Protein AF-A0A832R3C8-F1 (afdb_monomer_lite)

Sequence (224 aa):
MMTKFEKLFMVLVIAFSTTSCSHVKGMITVSAPVKPKETPAQTKETPKPAQEASSQTTTTQVQPGSGDYFPAGVKIVAGNILSFMGTLYTAKFYTATVVTEPSAATKGEGLVRMTWEVREGKELEMPNQEHWTPYIADTRPAKEEDFVVGALVFATGDTHGRTPEKLAQSTEWGLRRIKDVSELYKGIVITEYFDSYWNQWKEWHYHKNNIRAIIGEFSADLRK

Foldseek 3Di:
DDDDDPPPDDDDDDDDDDDDDDDDDDDDDDDDDDDDDDDDDDDDDDDDDDDDPPPPPPPPPDDDDDLFLADPQKWKFFDDCVVDPDDLQPTKIFIWGFPAQQDVVLVQWTWTFGQDDDDDDDDDDDHGDIDIDNFTFDKGQDDPVQLDAQAKKKFDDAQDADDSNVLNNDTIIGIWGFHDCPCCVSQKTKTWGQDPVVRDIDIGIYRSRRIIHTPDDGDPVSSD

Secondary structure (DSSP, 8-state):
---S-----------------------------------------------------------S-SS-SSPTTEEEEE--GGG-SS-TTTS-EEEEEEEE---TTTTT-EEEEE-----SS-----TT-EEEES-EE-EEE--GGG--TT-EEEE-S-SSPPPHHHHHT--EEEEEEEEE-TTGGGTEEEEEEEETTTTEEEEEEEEGGGEEEEPS---GGGG-

Structure (mmCIF, N/CA/C/O backbone):
data_AF-A0A832R3C8-F1
#
_entry.id   AF-A0A832R3C8-F1
#
loop_
_atom_site.group_PDB
_atom_site.id
_atom_site.type_symbol
_atom_site.label_atom_id
_atom_site.label_alt_id
_atom_site.label_comp_id
_atom_site.label_asym_id
_atom_site.label_entity_id
_atom_site.label_seq_id
_atom_site.pdbx_PDB_ins_code
_atom_site.Cartn_x
_atom_site.Cartn_y
_atom_site.Cartn_z
_atom_site.occupancy
_atom_site.B_iso_or_equiv
_atom_site.auth_seq_id
_atom_site.auth_comp_id
_atom_site.auth_asym_id
_atom_site.auth_atom_id
_atom_site.pdbx_PDB_model_num
ATOM 1 N N . MET A 1 1 ? 30.681 -35.859 22.905 1.00 42.81 1 MET A N 1
ATOM 2 C CA . MET A 1 1 ? 29.666 -36.750 22.302 1.00 42.81 1 MET A CA 1
ATOM 3 C C . MET A 1 1 ? 29.023 -36.002 21.149 1.00 42.81 1 MET A C 1
ATOM 5 O O . MET A 1 1 ? 28.184 -35.147 21.384 1.00 42.81 1 MET A O 1
ATOM 9 N N . MET A 1 2 ? 29.510 -36.251 19.932 1.00 34.88 2 MET A N 1
ATOM 10 C CA . MET A 1 2 ? 29.003 -35.660 18.690 1.00 34.88 2 MET A CA 1
ATOM 11 C C . MET A 1 2 ? 27.852 -36.521 18.167 1.00 34.88 2 MET A C 1
ATOM 13 O O . MET A 1 2 ? 27.994 -37.738 18.032 1.00 34.88 2 MET A O 1
ATOM 17 N N . THR A 1 3 ? 26.702 -35.900 17.927 1.00 50.44 3 THR A N 1
ATOM 18 C CA . THR A 1 3 ? 25.501 -36.549 17.406 1.00 50.44 3 THR A CA 1
ATOM 19 C C . THR A 1 3 ? 25.508 -36.543 15.878 1.00 50.44 3 THR A C 1
ATOM 21 O O . THR A 1 3 ? 25.904 -35.592 15.213 1.00 50.44 3 THR A O 1
ATOM 24 N N . LYS A 1 4 ? 25.110 -37.691 15.334 1.00 46.06 4 LYS A N 1
ATOM 25 C CA . LYS A 1 4 ? 25.094 -38.076 13.924 1.00 46.06 4 LYS A CA 1
ATOM 26 C C . LYS A 1 4 ? 24.213 -37.144 13.079 1.00 46.06 4 LYS A C 1
ATOM 28 O O . LYS A 1 4 ? 23.027 -37.413 12.996 1.00 46.06 4 LYS A O 1
ATOM 33 N N . PHE A 1 5 ? 24.768 -36.130 12.413 1.00 42.41 5 PHE A N 1
ATOM 34 C CA . PHE A 1 5 ? 24.143 -35.530 11.215 1.00 42.41 5 PHE A CA 1
ATOM 35 C C . PHE A 1 5 ? 25.146 -34.877 10.233 1.00 42.41 5 PHE A C 1
ATOM 37 O O . PHE A 1 5 ? 24.751 -34.145 9.337 1.00 42.41 5 PHE A O 1
ATOM 44 N N . GLU A 1 6 ? 26.438 -35.220 10.323 1.00 42.59 6 GLU A N 1
ATOM 45 C CA . GLU A 1 6 ? 27.491 -34.835 9.360 1.00 42.59 6 GLU A CA 1
ATOM 46 C C . GLU A 1 6 ? 27.893 -36.012 8.447 1.00 42.59 6 GLU A C 1
ATOM 48 O O . GLU A 1 6 ? 29.054 -36.402 8.351 1.00 42.59 6 GLU A O 1
ATOM 53 N N . LYS A 1 7 ? 26.911 -36.645 7.795 1.00 42.12 7 LYS A N 1
ATOM 54 C CA . LYS A 1 7 ? 27.146 -37.708 6.794 1.00 42.12 7 LYS A CA 1
ATOM 55 C C . LYS A 1 7 ? 26.307 -37.529 5.527 1.00 42.12 7 LYS A C 1
ATOM 57 O O . LYS A 1 7 ? 25.840 -38.503 4.949 1.00 42.12 7 LYS A O 1
ATOM 62 N N . LEU A 1 8 ? 26.127 -36.286 5.086 1.00 38.53 8 LEU A N 1
ATOM 63 C CA . LEU A 1 8 ? 25.561 -35.992 3.767 1.00 38.53 8 LEU A CA 1
ATOM 64 C C . LEU A 1 8 ? 26.309 -34.830 3.092 1.00 38.53 8 LEU A C 1
ATOM 66 O O . LEU A 1 8 ? 25.723 -33.853 2.645 1.00 38.53 8 LEU A O 1
ATOM 70 N N . PHE A 1 9 ? 27.638 -34.938 3.054 1.00 34.38 9 PHE A N 1
ATOM 71 C CA . PHE A 1 9 ? 28.495 -34.164 2.158 1.00 34.38 9 PHE A CA 1
ATOM 72 C C . PHE A 1 9 ? 28.994 -35.096 1.046 1.00 34.38 9 PHE A C 1
ATOM 74 O O . PHE A 1 9 ? 29.361 -36.235 1.318 1.00 34.38 9 PHE A O 1
ATOM 81 N N . MET A 1 10 ? 29.061 -34.564 -0.177 1.00 38.88 10 MET A N 1
ATOM 82 C CA . MET A 1 10 ? 29.821 -35.090 -1.321 1.00 38.88 10 MET A CA 1
ATOM 83 C C . MET A 1 10 ? 29.372 -36.426 -1.934 1.00 38.88 10 MET A C 1
ATOM 85 O O . MET A 1 10 ? 30.015 -37.431 -1.686 1.00 38.88 10 MET A O 1
ATOM 89 N N . VAL A 1 11 ? 28.394 -36.403 -2.852 1.00 37.88 11 VAL A N 1
ATOM 90 C CA . VAL A 1 11 ? 28.471 -37.077 -4.174 1.00 37.88 11 VAL A CA 1
ATOM 91 C C . VAL A 1 11 ? 27.408 -36.449 -5.091 1.00 37.88 11 VAL A C 1
ATOM 93 O O . VAL A 1 11 ? 26.271 -36.899 -5.065 1.00 37.88 11 VAL A O 1
ATOM 96 N N . LEU A 1 12 ? 27.745 -35.421 -5.883 1.00 35.06 12 LEU A N 1
ATOM 97 C CA . LEU A 1 12 ? 27.204 -35.244 -7.248 1.00 35.06 12 LEU A CA 1
ATOM 98 C C . LEU A 1 12 ? 27.925 -34.107 -7.998 1.00 35.06 12 LEU A C 1
ATOM 100 O O . LEU A 1 12 ? 27.352 -33.075 -8.331 1.00 35.06 12 LEU A O 1
ATOM 104 N N . VAL A 1 13 ? 29.213 -34.298 -8.268 1.00 36.28 13 VAL A N 1
ATOM 105 C CA . VAL A 1 13 ? 29.907 -33.624 -9.372 1.00 36.28 13 VAL A CA 1
ATOM 106 C C . VAL A 1 13 ? 30.709 -34.716 -10.077 1.00 36.28 13 VAL A C 1
ATOM 108 O O . VAL A 1 13 ? 31.329 -35.532 -9.400 1.00 36.28 13 VAL A O 1
ATOM 111 N N . ILE A 1 14 ? 30.712 -34.677 -11.414 1.00 35.41 14 ILE A N 1
ATOM 112 C CA . ILE A 1 14 ? 31.470 -35.502 -12.380 1.00 35.41 14 ILE A CA 1
ATOM 113 C C . ILE A 1 14 ? 30.688 -36.682 -12.998 1.00 35.41 14 ILE A C 1
ATOM 115 O O . ILE A 1 14 ? 30.626 -37.768 -12.433 1.00 35.41 14 ILE A O 1
ATOM 119 N N . ALA A 1 15 ? 30.165 -36.424 -14.208 1.00 35.12 15 ALA A N 1
ATOM 120 C CA . ALA A 1 15 ? 29.963 -37.295 -15.388 1.00 35.12 15 ALA A CA 1
ATOM 121 C C . ALA A 1 15 ? 28.690 -36.787 -16.101 1.00 35.12 15 ALA A C 1
ATOM 123 O O . ALA A 1 15 ? 27.605 -36.877 -15.548 1.00 35.12 15 ALA A O 1
ATOM 124 N N . PHE A 1 16 ? 28.734 -36.109 -17.247 1.00 32.12 16 PHE A N 1
ATOM 125 C CA . PHE A 1 16 ? 29.188 -36.630 -18.532 1.00 32.12 16 PHE A CA 1
ATOM 126 C C . PHE A 1 16 ? 29.773 -35.524 -19.418 1.00 32.12 16 PHE A C 1
ATOM 128 O O . PHE A 1 16 ? 29.179 -34.466 -19.615 1.00 32.12 16 PHE A O 1
ATOM 135 N N . SER A 1 17 ? 30.926 -35.826 -19.999 1.00 32.69 17 SER A N 1
ATOM 136 C CA . SER A 1 17 ? 31.500 -35.155 -21.154 1.00 32.69 17 SER A CA 1
ATOM 137 C C . SER A 1 17 ? 31.131 -35.910 -22.441 1.00 32.69 17 SER A C 1
ATOM 139 O O . SER A 1 17 ? 30.953 -37.125 -22.444 1.00 32.69 17 SER A O 1
ATOM 141 N N . THR A 1 18 ? 31.117 -35.159 -23.545 1.00 36.88 18 THR A N 1
ATOM 142 C CA . THR A 1 18 ? 31.177 -35.582 -24.959 1.00 36.88 18 THR A CA 1
ATOM 143 C C . THR A 1 18 ? 29.885 -36.020 -25.668 1.00 36.88 18 THR A C 1
ATOM 145 O O . THR A 1 18 ? 29.477 -37.175 -25.660 1.00 36.88 18 THR A O 1
ATOM 148 N N . THR A 1 19 ? 29.344 -35.114 -26.487 1.00 36.28 19 THR A N 1
ATOM 149 C CA . THR A 1 19 ? 29.031 -35.459 -27.882 1.00 36.28 19 THR A CA 1
ATOM 150 C C . THR A 1 19 ? 29.335 -34.251 -28.765 1.00 36.28 19 THR A C 1
ATOM 152 O O . THR A 1 19 ? 28.776 -33.172 -28.597 1.00 36.28 19 THR A O 1
ATOM 155 N N . SER A 1 20 ? 30.307 -34.436 -29.653 1.00 31.03 20 SER A N 1
ATOM 156 C CA . SER A 1 20 ? 30.740 -33.496 -30.681 1.00 31.03 20 SER A CA 1
ATOM 157 C C . SER A 1 20 ? 30.241 -33.983 -32.042 1.00 31.03 20 SER A C 1
ATOM 159 O O . SER A 1 20 ? 30.132 -35.188 -32.259 1.00 31.03 20 SER A O 1
ATOM 161 N N . CYS A 1 21 ? 30.094 -33.018 -32.954 1.00 25.31 21 CYS A N 1
ATOM 162 C CA . CYS A 1 21 ? 30.194 -33.125 -34.412 1.00 25.31 21 CYS A CA 1
ATOM 163 C C . CYS A 1 21 ? 28.894 -33.299 -35.218 1.00 25.31 21 CYS A C 1
ATOM 165 O O . CYS A 1 21 ? 28.364 -34.395 -35.343 1.00 25.31 21 CYS A O 1
ATOM 167 N N . SER A 1 22 ? 28.475 -32.225 -35.900 1.00 30.67 22 SER A N 1
ATOM 168 C CA . SER A 1 22 ? 28.400 -32.140 -37.379 1.00 30.67 22 SER A CA 1
ATOM 169 C C . SER A 1 22 ? 28.376 -30.644 -37.761 1.00 30.67 22 SER A C 1
ATOM 171 O O . SER A 1 22 ? 27.461 -29.925 -37.389 1.00 30.67 22 SER A O 1
ATOM 173 N N . HIS A 1 23 ? 29.476 -30.045 -38.225 1.00 28.77 23 HIS A N 1
ATOM 174 C CA . HIS A 1 23 ? 29.795 -29.825 -39.646 1.00 28.77 23 HIS A CA 1
ATOM 175 C C . HIS A 1 23 ? 28.619 -29.349 -40.520 1.00 28.77 23 HIS A C 1
ATOM 177 O O . HIS A 1 23 ? 27.918 -30.163 -41.110 1.00 28.77 23 HIS A O 1
ATOM 183 N N . VAL A 1 24 ? 28.521 -28.031 -40.734 1.00 35.28 24 VAL A N 1
ATOM 184 C CA . VAL A 1 24 ? 28.073 -27.475 -42.021 1.00 35.28 24 VAL A CA 1
ATOM 185 C C . VAL A 1 24 ? 29.114 -26.460 -42.491 1.00 35.28 24 VAL A C 1
ATOM 187 O O . VAL A 1 24 ? 29.223 -25.346 -41.985 1.00 35.28 24 VAL A O 1
ATOM 190 N N . LYS A 1 25 ? 29.919 -26.908 -43.460 1.00 30.61 25 LYS A N 1
ATOM 191 C CA . LYS A 1 25 ? 30.706 -26.077 -44.371 1.00 30.61 25 LYS A CA 1
ATOM 192 C C . LYS A 1 25 ? 29.730 -25.320 -45.272 1.00 30.61 25 LYS A C 1
ATOM 194 O O . LYS A 1 25 ? 28.978 -25.947 -46.007 1.00 30.61 25 LYS A O 1
ATOM 199 N N . GLY A 1 26 ? 29.816 -23.999 -45.266 1.00 32.72 26 GLY A N 1
ATOM 200 C CA . GLY A 1 26 ? 29.238 -23.130 -46.285 1.00 32.72 26 GLY A CA 1
ATOM 201 C C . GLY A 1 26 ? 30.196 -21.974 -46.530 1.00 32.72 26 GLY A C 1
ATOM 202 O O . GLY A 1 26 ? 30.126 -20.956 -45.854 1.00 32.72 26 GLY A O 1
ATOM 203 N N . MET A 1 27 ? 31.153 -22.184 -47.435 1.00 32.06 27 MET A N 1
ATOM 204 C CA . MET A 1 27 ? 31.923 -21.110 -48.065 1.00 32.06 27 MET A CA 1
ATOM 205 C C . MET A 1 27 ? 31.009 -20.289 -48.983 1.00 32.06 27 MET A C 1
ATOM 207 O O . MET A 1 27 ? 30.009 -20.824 -49.457 1.00 32.06 27 MET A O 1
ATOM 211 N N . ILE A 1 28 ? 31.490 -19.078 -49.307 1.00 29.58 28 ILE A N 1
ATOM 212 C CA . ILE A 1 28 ? 31.200 -18.188 -50.457 1.00 29.58 28 ILE A CA 1
ATOM 213 C C . ILE A 1 28 ? 30.597 -16.855 -49.974 1.00 29.58 28 ILE A C 1
ATOM 215 O O . ILE A 1 28 ? 29.572 -16.862 -49.310 1.00 29.58 28 ILE A O 1
ATOM 219 N N . THR A 1 29 ? 31.098 -15.651 -50.263 1.00 27.81 29 THR A N 1
ATOM 220 C CA . THR A 1 29 ? 32.367 -15.123 -50.796 1.00 27.81 29 THR A CA 1
ATOM 221 C C . THR A 1 29 ? 32.337 -13.629 -50.452 1.00 27.81 29 THR A C 1
ATOM 223 O O . THR A 1 29 ? 31.314 -12.974 -50.643 1.00 27.81 29 THR A O 1
ATOM 226 N N . VAL A 1 30 ? 33.439 -13.075 -49.947 1.00 31.52 30 VAL A N 1
ATOM 227 C CA . VAL A 1 30 ? 33.623 -11.623 -49.796 1.00 31.52 30 VAL A CA 1
ATOM 228 C C . VAL A 1 30 ? 33.877 -11.023 -51.177 1.00 31.52 30 VAL A C 1
ATOM 230 O O . VAL A 1 30 ? 34.730 -11.509 -51.917 1.00 31.52 30 VAL A O 1
ATOM 233 N N . SER A 1 31 ? 33.163 -9.961 -51.542 1.00 32.16 31 SER A N 1
ATOM 234 C CA . SER A 1 31 ? 33.486 -9.155 -52.722 1.00 32.16 31 SER A CA 1
ATOM 235 C C . SER A 1 31 ? 33.207 -7.677 -52.458 1.00 32.16 31 SER A C 1
ATOM 237 O O . SER A 1 31 ? 32.071 -7.223 -52.467 1.00 32.16 31 SER A O 1
ATOM 239 N N . ALA A 1 32 ? 34.285 -6.934 -52.238 1.00 34.16 32 ALA A N 1
ATOM 240 C CA . ALA A 1 32 ? 34.466 -5.538 -52.630 1.00 34.16 32 ALA A CA 1
ATOM 241 C C . ALA A 1 32 ? 35.806 -5.526 -53.396 1.00 34.16 32 ALA A C 1
ATOM 243 O O . ALA A 1 32 ? 36.676 -6.320 -53.023 1.00 34.16 32 ALA A O 1
ATOM 244 N N . PRO A 1 33 ? 36.014 -4.718 -54.455 1.00 39.12 33 PRO A N 1
ATOM 245 C CA . PRO A 1 33 ? 35.807 -3.263 -54.432 1.00 39.12 33 PRO A CA 1
ATOM 246 C C . PRO A 1 33 ? 35.253 -2.690 -55.756 1.00 39.12 33 PRO A C 1
ATOM 248 O O . PRO A 1 33 ? 35.174 -3.413 -56.733 1.00 39.12 33 PRO A O 1
ATOM 251 N N . VAL A 1 34 ? 34.915 -1.393 -55.807 1.00 34.06 34 VAL A N 1
ATOM 252 C CA . VAL A 1 34 ? 35.287 -0.446 -56.892 1.00 34.06 34 VAL A CA 1
ATOM 253 C C . VAL A 1 34 ? 34.873 0.978 -56.474 1.00 34.06 34 VAL A C 1
ATOM 255 O O . VAL A 1 34 ? 33.721 1.241 -56.145 1.00 34.06 34 VAL A O 1
ATOM 258 N N . LYS A 1 35 ? 35.842 1.900 -56.527 1.00 36.59 35 LYS A N 1
ATOM 259 C CA . LYS A 1 35 ? 35.699 3.368 -56.542 1.00 36.59 35 LYS A CA 1
ATOM 260 C C . LYS A 1 35 ? 35.903 3.831 -57.995 1.00 36.59 35 LYS A C 1
ATOM 262 O O . LYS A 1 35 ? 36.767 3.262 -58.661 1.00 36.59 35 LYS A O 1
ATOM 267 N N . PRO A 1 36 ? 35.152 4.818 -58.507 1.00 38.56 36 PRO A N 1
ATOM 268 C CA . PRO A 1 36 ? 35.743 6.104 -58.956 1.00 38.56 36 PRO A CA 1
ATOM 269 C C . PRO A 1 36 ? 34.757 7.282 -58.708 1.00 38.56 36 PRO A C 1
ATOM 271 O O . PRO A 1 36 ? 33.596 7.031 -58.429 1.00 38.56 36 PRO A O 1
ATOM 274 N N . LYS A 1 37 ? 35.020 8.592 -58.804 1.00 30.95 37 LYS A N 1
ATOM 275 C CA . LYS A 1 37 ? 36.148 9.528 -59.004 1.00 30.95 37 LYS A CA 1
ATOM 276 C C . LYS A 1 37 ? 35.533 10.950 -58.818 1.00 30.95 37 LYS A C 1
ATOM 278 O O . LYS A 1 37 ? 34.316 11.092 -58.821 1.00 30.95 37 LYS A O 1
ATOM 283 N N . GLU A 1 38 ? 36.372 11.956 -58.598 1.00 31.94 38 GLU A N 1
ATOM 284 C CA . GLU A 1 38 ? 36.108 13.345 -58.157 1.00 31.94 38 GLU A CA 1
ATOM 285 C C . GLU A 1 38 ? 35.252 14.271 -59.074 1.00 31.94 38 GLU A C 1
ATOM 287 O O . GLU A 1 38 ? 35.352 14.185 -60.294 1.00 31.94 38 GLU A O 1
ATOM 292 N N . THR A 1 39 ? 34.459 15.147 -58.413 1.00 32.94 39 THR A N 1
ATOM 293 C CA . THR A 1 39 ? 34.188 16.630 -58.495 1.00 32.94 39 THR A CA 1
ATOM 294 C C . THR A 1 39 ? 34.298 17.404 -59.843 1.00 32.94 39 THR A C 1
ATOM 296 O O . THR A 1 39 ? 35.177 17.082 -60.637 1.00 32.94 39 THR A O 1
ATOM 299 N N . PRO A 1 40 ? 33.490 18.476 -60.121 1.00 37.09 40 PRO A N 1
ATOM 300 C CA . PRO A 1 40 ? 33.644 19.828 -59.526 1.00 37.09 40 PRO A CA 1
ATOM 301 C C . PRO A 1 40 ? 32.336 20.622 -59.209 1.00 37.09 40 PRO A C 1
ATOM 303 O O . PRO A 1 40 ? 31.223 20.161 -59.428 1.00 37.09 40 PRO A O 1
ATOM 306 N N . ALA A 1 41 ? 32.537 21.817 -58.634 1.00 33.12 41 ALA A N 1
ATOM 307 C CA . ALA A 1 41 ? 31.661 22.689 -57.835 1.00 33.12 41 ALA A CA 1
ATOM 308 C C . ALA A 1 41 ? 30.711 23.673 -58.568 1.00 33.12 41 ALA A C 1
ATOM 310 O O . ALA A 1 41 ? 30.895 23.922 -59.753 1.00 33.12 41 ALA A O 1
ATOM 311 N N . GLN A 1 42 ? 29.804 24.302 -57.784 1.00 33.56 42 GLN A N 1
ATOM 312 C CA . GLN A 1 42 ? 29.270 25.703 -57.789 1.00 33.56 42 GLN A CA 1
ATOM 313 C C . GLN A 1 42 ? 27.780 25.707 -57.351 1.00 33.56 42 GLN A C 1
ATOM 315 O O . GLN A 1 42 ? 27.085 24.754 -57.665 1.00 33.56 42 GLN A O 1
ATOM 320 N N . THR A 1 43 ? 27.128 26.691 -56.709 1.00 29.17 43 THR A N 1
ATOM 321 C CA . THR A 1 43 ? 27.410 27.956 -55.988 1.00 29.17 43 THR A CA 1
ATOM 322 C C . THR A 1 43 ? 26.041 28.470 -55.474 1.00 29.17 43 THR A C 1
ATOM 324 O O . THR A 1 43 ? 25.092 28.391 -56.245 1.00 29.17 43 THR A O 1
ATOM 327 N N . LYS A 1 44 ? 25.988 29.096 -54.274 1.00 31.17 44 LYS A N 1
ATOM 328 C CA . LYS A 1 44 ? 24.905 29.971 -53.715 1.00 31.17 44 LYS A CA 1
ATOM 329 C C . LYS A 1 44 ? 23.542 29.284 -53.449 1.00 31.17 44 LYS A C 1
ATOM 331 O O . LYS A 1 44 ? 23.134 28.420 -54.194 1.00 31.17 44 LYS A O 1
ATOM 336 N N . GLU A 1 45 ? 22.787 29.555 -52.382 1.00 32.22 45 GLU A N 1
ATOM 337 C CA . GLU A 1 45 ? 22.441 30.816 -51.708 1.00 32.22 45 GLU A CA 1
ATOM 338 C C . GLU A 1 45 ? 22.198 30.611 -50.197 1.00 32.22 45 GLU A C 1
ATOM 340 O O . GLU A 1 45 ? 21.810 29.537 -49.743 1.00 32.22 45 GLU A O 1
ATOM 345 N N . THR A 1 46 ? 22.392 31.678 -49.423 1.00 40.03 46 THR A N 1
ATOM 346 C CA . THR A 1 46 ? 21.973 31.820 -48.018 1.00 40.03 46 THR A CA 1
ATOM 347 C C . THR A 1 46 ? 20.493 32.223 -47.955 1.00 40.03 46 THR A C 1
ATOM 349 O O . THR A 1 46 ? 20.085 33.078 -48.741 1.00 40.03 46 THR A O 1
ATOM 352 N N . PRO A 1 47 ? 19.711 31.746 -46.965 1.00 37.97 47 PRO A N 1
ATOM 353 C CA . PRO A 1 47 ? 19.126 32.718 -46.030 1.00 37.97 47 PRO A CA 1
ATOM 354 C C . PRO A 1 47 ? 19.061 32.268 -44.549 1.00 37.97 47 PRO A C 1
ATOM 356 O O . PRO A 1 47 ? 18.764 31.126 -44.230 1.00 37.97 47 PRO A O 1
ATOM 359 N N . LYS A 1 48 ? 19.348 33.253 -43.680 1.00 35.31 48 LYS A N 1
ATOM 360 C CA . LYS A 1 48 ? 18.791 33.642 -42.357 1.00 35.31 48 LYS A CA 1
ATOM 361 C C . LYS A 1 48 ? 18.018 32.601 -41.491 1.00 35.31 48 LYS A C 1
ATOM 363 O O . LYS A 1 48 ? 17.136 31.921 -42.001 1.00 35.31 48 LYS A O 1
ATOM 368 N N . PRO A 1 49 ? 18.253 32.558 -40.157 1.00 34.81 49 PRO A N 1
ATOM 369 C CA . PRO A 1 49 ? 17.770 31.491 -39.273 1.00 34.81 49 PRO A CA 1
ATOM 370 C C . PRO A 1 49 ? 16.259 31.541 -39.006 1.00 34.81 49 PRO A C 1
ATOM 372 O O . PRO A 1 49 ? 15.710 32.587 -38.653 1.00 34.81 49 PRO A O 1
ATOM 375 N N . ALA A 1 50 ? 15.612 30.379 -39.113 1.00 34.16 50 ALA A N 1
ATOM 376 C CA . ALA A 1 50 ? 14.261 30.139 -38.626 1.00 34.16 50 ALA A CA 1
ATOM 377 C C . ALA A 1 50 ? 14.300 29.818 -37.122 1.00 34.16 50 ALA A C 1
ATOM 379 O O . ALA A 1 50 ? 14.824 28.794 -36.695 1.00 34.16 50 ALA A O 1
ATOM 380 N N . GLN A 1 51 ? 13.784 30.779 -36.364 1.00 33.34 51 GLN A N 1
ATOM 381 C CA . GLN A 1 51 ? 13.135 30.721 -35.054 1.00 33.34 51 GLN A CA 1
ATOM 382 C C . GLN A 1 51 ? 12.975 29.324 -34.414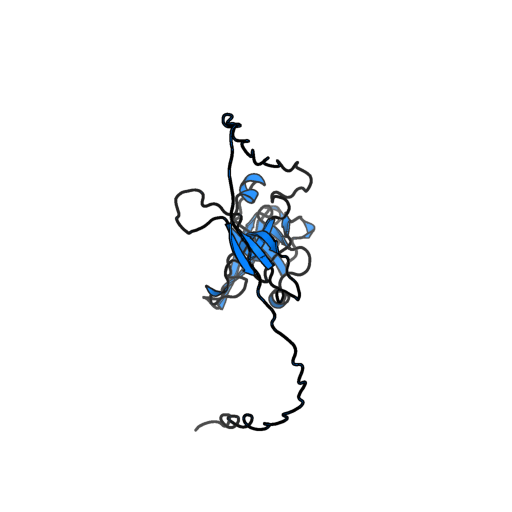 1.00 33.34 51 GLN A C 1
ATOM 384 O O . GLN A 1 51 ? 12.294 28.450 -34.950 1.00 33.34 51 GLN A O 1
ATOM 389 N N . GLU A 1 52 ? 13.552 29.166 -33.218 1.00 33.78 52 GLU A N 1
ATOM 390 C CA . GLU A 1 52 ? 13.332 28.044 -32.302 1.00 33.78 52 GLU A CA 1
ATOM 391 C C . GLU A 1 52 ? 11.834 27.840 -32.039 1.00 33.78 52 GLU A C 1
ATOM 393 O O . GLU A 1 52 ? 11.164 28.669 -31.416 1.00 33.78 52 GLU A O 1
ATOM 398 N N . ALA A 1 53 ? 11.306 26.702 -32.488 1.00 31.34 53 ALA A N 1
ATOM 399 C CA . ALA A 1 53 ? 10.040 26.186 -32.001 1.00 31.34 53 ALA A CA 1
ATOM 400 C C . ALA A 1 53 ? 10.262 25.665 -30.574 1.00 31.34 53 ALA A C 1
ATOM 402 O O . ALA A 1 53 ? 10.716 24.541 -30.356 1.00 31.34 53 ALA A O 1
ATOM 403 N N . SER A 1 54 ? 9.965 26.531 -29.604 1.00 32.75 54 SER A N 1
ATOM 404 C CA . SER A 1 54 ? 9.780 26.183 -28.199 1.00 32.75 54 SER A CA 1
ATOM 405 C C . SER A 1 54 ? 8.835 24.983 -28.105 1.00 32.75 54 SER A C 1
ATOM 407 O O . SER A 1 54 ? 7.641 25.086 -28.386 1.00 32.75 54 SER A O 1
ATOM 409 N N . SER A 1 55 ? 9.382 23.823 -27.743 1.00 31.92 55 SER A N 1
ATOM 410 C CA . SER A 1 55 ? 8.585 22.662 -27.360 1.00 31.92 55 SER A CA 1
ATOM 411 C C . SER A 1 55 ? 7.979 22.956 -25.992 1.00 31.92 55 SER A C 1
ATOM 413 O O . SER A 1 55 ? 8.562 22.647 -24.956 1.00 31.92 55 SER A O 1
ATOM 415 N N . GLN A 1 56 ? 6.820 23.615 -25.987 1.00 31.84 56 GLN A N 1
ATOM 416 C CA . GLN A 1 56 ? 5.954 23.657 -24.819 1.00 31.84 56 GLN A CA 1
ATOM 417 C C . GLN A 1 56 ? 5.442 22.240 -24.575 1.00 31.84 56 GLN A C 1
ATOM 419 O O . GLN A 1 56 ? 4.497 21.778 -25.215 1.00 31.84 56 GLN A O 1
ATOM 424 N N . THR A 1 57 ? 6.087 21.542 -23.645 1.00 31.00 57 THR A N 1
ATOM 425 C CA . THR A 1 57 ? 5.563 20.325 -23.038 1.00 31.00 57 THR A CA 1
ATOM 426 C C . THR A 1 57 ? 4.211 20.675 -22.434 1.00 31.00 57 THR A C 1
ATOM 428 O O . THR A 1 57 ? 4.125 21.364 -21.419 1.00 31.00 57 THR A O 1
ATOM 431 N N . THR A 1 58 ? 3.138 20.266 -23.103 1.00 28.81 58 THR A N 1
ATOM 432 C CA . THR A 1 58 ? 1.781 20.439 -22.604 1.00 28.81 58 THR A CA 1
ATOM 433 C C . THR A 1 58 ? 1.659 19.591 -21.344 1.00 28.81 58 THR A C 1
ATOM 435 O O . THR A 1 58 ? 1.574 18.364 -21.407 1.00 28.81 58 THR A O 1
ATOM 438 N N . THR A 1 59 ? 1.695 20.234 -20.178 1.00 37.00 59 THR A N 1
ATOM 439 C CA . THR A 1 59 ? 1.248 19.635 -18.925 1.00 37.00 59 THR A CA 1
ATOM 440 C C . THR A 1 59 ? -0.216 19.268 -19.113 1.00 37.00 59 THR A C 1
ATOM 442 O O . THR A 1 59 ? -1.105 20.114 -19.085 1.00 37.00 59 THR A O 1
ATOM 445 N N . THR A 1 60 ? -0.466 17.985 -19.364 1.00 33.84 60 THR A N 1
ATOM 446 C CA . THR A 1 60 ? -1.819 17.438 -19.355 1.00 33.84 60 THR A CA 1
ATOM 447 C C . THR A 1 60 ? -2.315 17.527 -17.916 1.00 33.84 60 THR A C 1
ATOM 449 O O . THR A 1 60 ? -1.974 16.698 -17.076 1.00 33.84 60 THR A O 1
ATOM 452 N N . GLN A 1 61 ? -3.081 18.575 -17.612 1.00 38.31 61 GLN A N 1
ATOM 453 C CA . GLN A 1 61 ? -3.935 18.608 -16.433 1.00 38.31 61 GLN A CA 1
ATOM 454 C C . GLN A 1 61 ? -4.979 17.503 -16.609 1.00 38.31 61 GLN A C 1
ATOM 456 O O . GLN A 1 61 ? -5.923 17.633 -17.385 1.00 38.31 61 GLN A O 1
ATOM 461 N N . VAL A 1 62 ? -4.766 16.379 -15.925 1.00 42.12 62 VAL A N 1
ATOM 462 C CA . VAL A 1 62 ? -5.741 15.290 -15.854 1.00 42.12 62 VAL A CA 1
ATOM 463 C C . VAL A 1 62 ? -6.954 15.790 -15.071 1.00 42.12 62 VAL A C 1
ATOM 465 O O . VAL A 1 62 ? -6.849 16.226 -13.926 1.00 42.12 62 VAL A O 1
ATOM 468 N N . GLN A 1 63 ? -8.103 15.746 -15.734 1.00 34.78 63 GLN A N 1
ATOM 469 C CA . GLN A 1 63 ? -9.413 16.116 -15.215 1.00 34.78 63 GLN A CA 1
ATOM 470 C C . GLN A 1 63 ? -9.841 15.156 -14.078 1.00 34.78 63 GLN A C 1
ATOM 472 O O . GLN A 1 63 ? -9.598 13.951 -14.180 1.00 34.78 63 GLN A O 1
ATOM 477 N N . PRO A 1 64 ? -10.483 15.646 -12.999 1.00 39.34 64 PRO A N 1
ATOM 478 C CA . PRO A 1 64 ? -10.856 14.828 -11.847 1.00 39.34 64 PRO A CA 1
ATOM 479 C C . PRO A 1 64 ? -12.036 13.920 -12.210 1.00 39.34 64 PRO A C 1
ATOM 481 O O . PRO A 1 64 ? -13.147 14.396 -12.430 1.00 39.34 64 PRO A O 1
ATOM 484 N N . GLY A 1 65 ? -11.792 12.610 -12.293 1.00 39.28 65 GLY A N 1
ATOM 485 C CA . GLY A 1 65 ? -12.829 11.642 -12.674 1.00 39.28 65 GLY A CA 1
ATOM 486 C C . GLY A 1 65 ? -12.766 10.271 -11.998 1.00 39.28 65 GLY A C 1
ATOM 487 O O . GLY A 1 65 ? -13.726 9.519 -12.111 1.00 39.28 65 GLY A O 1
ATOM 488 N N . SER A 1 66 ? -11.695 9.922 -11.277 1.00 50.38 66 SER A N 1
ATOM 489 C CA . SER A 1 66 ? -11.535 8.571 -10.704 1.00 50.38 66 SER A CA 1
ATOM 490 C C . SER A 1 66 ? -11.684 8.492 -9.181 1.00 50.38 66 SER A C 1
ATOM 492 O O . SER A 1 66 ? -11.628 7.397 -8.626 1.00 50.38 66 SER A O 1
ATOM 494 N N . GLY A 1 67 ? -11.846 9.620 -8.480 1.00 72.25 67 GLY A N 1
ATOM 495 C CA . GLY A 1 67 ? -11.772 9.657 -7.011 1.00 72.25 67 GLY A CA 1
ATOM 496 C C . GLY A 1 67 ? -10.388 9.293 -6.450 1.00 72.25 67 GLY A C 1
ATOM 497 O O . GLY A 1 67 ? -10.211 9.287 -5.233 1.00 72.25 67 GLY A O 1
ATOM 498 N N . ASP A 1 68 ? -9.412 9.006 -7.317 1.00 89.94 68 ASP A N 1
ATOM 499 C CA . ASP A 1 68 ? -8.023 8.785 -6.944 1.00 89.94 68 ASP A CA 1
ATOM 500 C C . ASP A 1 68 ? -7.258 10.110 -6.966 1.00 89.94 68 ASP A C 1
ATOM 502 O O . ASP A 1 68 ? -7.465 10.961 -7.832 1.00 89.94 68 ASP A O 1
ATOM 506 N N . TYR A 1 69 ? -6.372 10.274 -5.992 1.00 91.38 69 TYR A N 1
ATOM 507 C CA . TYR A 1 69 ? -5.475 11.418 -5.877 1.00 91.38 69 TYR A CA 1
ATOM 508 C C . TYR A 1 69 ? -4.112 11.167 -6.527 1.00 91.38 69 TYR A C 1
ATOM 510 O O . TYR A 1 69 ? -3.306 12.090 -6.633 1.00 91.38 69 TYR A O 1
ATOM 518 N N . PHE A 1 70 ? -3.834 9.940 -6.967 1.00 89.81 70 PHE A N 1
ATOM 519 C CA . PHE A 1 70 ? -2.675 9.664 -7.805 1.00 89.81 70 PHE A CA 1
ATOM 520 C C . PHE A 1 70 ? -2.962 9.978 -9.280 1.00 89.81 70 PHE A C 1
ATOM 522 O O . PHE A 1 70 ? -4.037 9.637 -9.781 1.00 89.81 70 PHE A O 1
ATOM 529 N N . PRO A 1 71 ? -2.007 10.600 -10.001 1.00 86.50 71 PRO A N 1
ATOM 530 C CA . PRO A 1 71 ? -2.090 10.718 -11.451 1.00 86.50 71 PRO A CA 1
ATOM 531 C C . PRO A 1 71 ? -2.210 9.344 -12.122 1.00 86.50 71 PRO A C 1
ATOM 533 O O . PRO A 1 71 ? -1.708 8.339 -11.615 1.00 86.50 71 PRO A O 1
ATOM 536 N N . ALA A 1 72 ? -2.838 9.303 -13.297 1.00 85.25 72 ALA A N 1
ATOM 537 C CA . ALA A 1 72 ? -2.967 8.071 -14.068 1.00 85.25 72 ALA A CA 1
ATOM 538 C C . ALA A 1 72 ? -1.589 7.437 -14.348 1.00 85.25 72 ALA A C 1
ATOM 540 O O . ALA A 1 72 ? -0.647 8.127 -14.736 1.00 85.25 72 ALA A O 1
ATOM 541 N N . GLY A 1 73 ? -1.482 6.120 -14.150 1.00 84.75 73 GLY A N 1
ATOM 542 C CA . GLY A 1 73 ? -0.239 5.365 -14.349 1.00 84.75 73 GLY A CA 1
ATOM 543 C C . GLY A 1 73 ? 0.754 5.416 -13.180 1.00 84.75 73 GLY A C 1
ATOM 544 O O . GLY A 1 73 ? 1.787 4.749 -13.249 1.00 84.75 73 GLY A O 1
ATOM 545 N N . VAL A 1 74 ? 0.457 6.157 -12.105 1.00 89.56 74 VAL A N 1
ATOM 546 C CA . VAL A 1 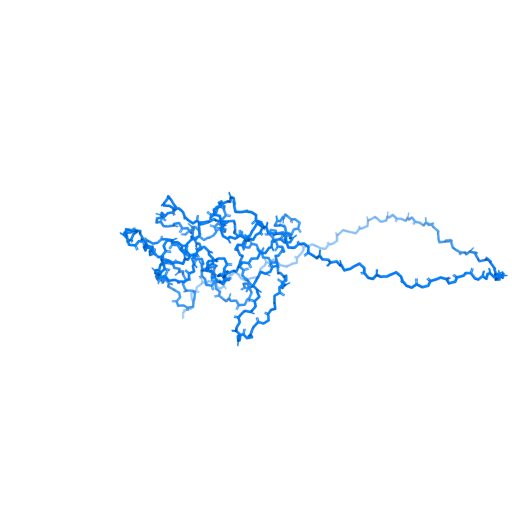74 ? 1.258 6.137 -10.872 1.00 89.56 74 VAL A CA 1
ATOM 547 C C . VAL A 1 74 ? 0.827 4.968 -9.988 1.00 89.56 74 VAL A C 1
ATOM 549 O O . VAL A 1 74 ? -0.346 4.828 -9.644 1.00 89.56 74 VAL A O 1
ATOM 552 N N . LYS A 1 75 ? 1.797 4.141 -9.596 1.00 92.75 75 LYS A N 1
ATOM 553 C CA . LYS A 1 75 ? 1.626 2.971 -8.727 1.00 92.75 75 LYS A CA 1
ATOM 554 C C . LYS A 1 75 ? 2.503 3.086 -7.482 1.00 92.75 75 LYS A C 1
ATOM 556 O O . LYS A 1 75 ? 3.408 3.919 -7.429 1.00 92.75 75 LYS A O 1
ATOM 561 N N . ILE A 1 76 ? 2.240 2.237 -6.488 1.00 92.69 76 ILE A N 1
ATOM 562 C CA . ILE A 1 76 ? 3.129 2.061 -5.334 1.00 92.69 76 ILE A CA 1
ATOM 563 C C . ILE A 1 76 ? 4.069 0.894 -5.633 1.00 92.69 76 ILE A C 1
ATOM 565 O O . ILE A 1 76 ? 3.616 -0.192 -5.989 1.00 92.69 76 ILE A O 1
ATOM 569 N N . VAL A 1 77 ? 5.372 1.114 -5.490 1.00 90.50 77 VAL A N 1
ATOM 570 C CA . VAL A 1 77 ? 6.415 0.130 -5.801 1.00 90.50 77 VAL A CA 1
ATOM 571 C C . VAL A 1 77 ? 7.383 -0.013 -4.638 1.00 90.50 77 VAL A C 1
ATOM 573 O O . VAL A 1 77 ? 7.621 0.956 -3.914 1.00 90.50 77 VAL A O 1
ATOM 576 N N . ALA A 1 78 ? 7.946 -1.203 -4.435 1.00 86.25 78 ALA A N 1
ATOM 577 C CA . ALA A 1 78 ? 9.050 -1.335 -3.488 1.00 86.25 78 ALA A CA 1
ATOM 578 C C . ALA A 1 78 ? 10.285 -0.634 -4.062 1.00 86.25 78 ALA A C 1
ATOM 580 O O . ALA A 1 78 ? 10.634 -0.865 -5.220 1.00 86.25 78 ALA A O 1
ATOM 581 N N . GLY A 1 79 ? 10.957 0.184 -3.247 1.00 69.00 79 GLY A N 1
ATOM 582 C CA . GLY A 1 79 ? 12.281 0.704 -3.584 1.00 69.00 79 GLY A CA 1
ATOM 583 C C . GLY A 1 79 ? 13.322 -0.417 -3.682 1.00 69.00 79 GLY A C 1
ATOM 584 O O . GLY A 1 79 ? 13.000 -1.595 -3.560 1.00 69.00 79 GLY A O 1
ATOM 585 N N . ASN A 1 80 ? 14.595 -0.068 -3.883 1.00 62.25 80 ASN A N 1
ATOM 586 C CA . ASN A 1 80 ? 15.663 -1.062 -4.003 1.00 62.25 80 ASN A CA 1
ATOM 587 C C . ASN A 1 80 ? 15.766 -1.949 -2.739 1.00 62.25 80 ASN A C 1
ATOM 589 O O . ASN A 1 80 ? 16.324 -1.545 -1.718 1.00 62.25 80 ASN A O 1
ATOM 593 N N . ILE A 1 81 ? 15.234 -3.174 -2.824 1.00 55.91 81 ILE A N 1
ATOM 594 C CA . ILE A 1 81 ? 15.198 -4.154 -1.726 1.00 55.91 81 ILE A CA 1
ATOM 595 C C . ILE A 1 81 ? 16.594 -4.703 -1.411 1.00 55.91 81 ILE A C 1
ATOM 597 O O . ILE A 1 81 ? 16.832 -5.133 -0.284 1.00 55.91 81 ILE A O 1
ATOM 601 N N . LEU A 1 82 ? 17.551 -4.629 -2.349 1.00 46.72 82 LEU A N 1
ATOM 602 C CA . LEU A 1 82 ? 18.912 -5.153 -2.156 1.00 46.72 82 LEU A CA 1
ATOM 603 C C . LEU A 1 82 ? 19.667 -4.452 -1.016 1.00 46.72 82 LEU A C 1
ATOM 605 O O . LEU A 1 82 ? 20.664 -4.977 -0.530 1.00 46.72 82 LEU A O 1
ATOM 609 N N . SER A 1 83 ? 19.193 -3.286 -0.567 1.00 46.31 83 SER A N 1
ATOM 610 C CA . SER A 1 83 ? 19.796 -2.539 0.537 1.00 46.31 83 SER A CA 1
ATOM 611 C C . SER A 1 83 ? 19.353 -3.004 1.932 1.00 46.31 83 SER A C 1
ATOM 613 O O . SER A 1 83 ? 19.889 -2.490 2.915 1.00 46.31 83 SER A O 1
ATOM 615 N N . PHE A 1 84 ? 18.381 -3.914 2.071 1.00 47.25 84 PHE A N 1
ATOM 616 C CA . PHE A 1 84 ? 17.813 -4.225 3.385 1.00 47.25 84 PHE A CA 1
ATOM 617 C C . PHE A 1 84 ? 17.710 -5.733 3.638 1.00 47.25 84 PHE A C 1
ATOM 619 O O . PHE A 1 84 ? 17.091 -6.467 2.875 1.00 47.25 84 PHE A O 1
ATOM 626 N N . MET A 1 85 ? 18.278 -6.195 4.758 1.00 53.28 85 MET A N 1
ATOM 627 C CA . MET A 1 85 ? 18.119 -7.555 5.303 1.00 53.28 85 MET A CA 1
ATOM 628 C C . MET A 1 85 ? 16.693 -7.769 5.857 1.00 53.28 85 MET A C 1
ATOM 630 O O . MET A 1 85 ? 16.512 -8.108 7.027 1.00 53.28 85 MET A O 1
ATOM 634 N N . GLY A 1 86 ? 15.666 -7.467 5.063 1.00 61.91 86 GLY A N 1
ATOM 635 C CA . GLY A 1 86 ? 14.297 -7.305 5.538 1.00 61.91 86 GLY A CA 1
ATOM 636 C C . GLY A 1 86 ? 13.250 -8.089 4.769 1.00 61.91 86 GLY A C 1
ATOM 637 O O . GLY A 1 86 ? 13.481 -8.601 3.678 1.00 61.91 86 GLY A O 1
ATOM 638 N N . THR A 1 87 ? 12.066 -8.168 5.370 1.00 76.06 87 THR A N 1
ATOM 639 C CA . THR A 1 87 ? 10.854 -8.615 4.678 1.00 76.06 87 THR A CA 1
ATOM 640 C C . THR A 1 87 ? 10.226 -7.422 3.956 1.00 76.06 87 THR A C 1
ATOM 642 O O . THR A 1 87 ? 10.583 -6.270 4.207 1.00 76.06 87 THR A O 1
ATOM 645 N N . LEU A 1 88 ? 9.224 -7.655 3.109 1.00 82.31 88 LEU A N 1
ATOM 646 C CA . LEU A 1 88 ? 8.485 -6.556 2.476 1.00 82.31 88 LEU A CA 1
ATOM 647 C C . LEU A 1 88 ? 7.767 -5.645 3.492 1.00 82.31 88 LEU A C 1
ATOM 649 O O . LEU A 1 88 ? 7.431 -4.524 3.146 1.00 82.31 88 LEU A O 1
ATOM 653 N N . TYR A 1 89 ? 7.585 -6.058 4.752 1.00 82.94 89 TYR A N 1
ATOM 654 C CA . TYR A 1 89 ? 7.052 -5.181 5.804 1.00 82.94 89 TYR A CA 1
ATOM 655 C C . TYR A 1 89 ? 8.031 -4.093 6.270 1.00 82.94 89 TYR A C 1
ATOM 657 O O . TYR A 1 89 ? 7.594 -3.087 6.828 1.00 82.94 89 TYR A O 1
ATOM 665 N N . THR A 1 90 ? 9.338 -4.287 6.069 1.00 78.62 90 THR A N 1
ATOM 666 C CA . THR A 1 90 ? 10.376 -3.291 6.391 1.00 78.62 90 THR A CA 1
ATOM 667 C C . THR A 1 90 ? 10.942 -2.600 5.153 1.00 78.62 90 THR A C 1
ATOM 669 O O . THR A 1 90 ? 11.694 -1.635 5.285 1.00 78.62 90 THR A O 1
ATOM 672 N N . ALA A 1 91 ? 10.551 -3.045 3.956 1.00 79.56 91 ALA A N 1
ATOM 673 C CA . ALA A 1 91 ? 10.867 -2.358 2.715 1.00 79.56 91 ALA A CA 1
ATOM 674 C C . ALA A 1 91 ? 10.153 -1.001 2.645 1.00 79.56 91 ALA A C 1
ATOM 676 O O . ALA A 1 91 ? 8.990 -0.859 3.031 1.00 79.56 91 ALA A O 1
ATOM 677 N N . LYS A 1 92 ? 10.853 -0.001 2.108 1.00 79.00 92 LYS A N 1
ATOM 678 C CA . LYS A 1 92 ? 10.245 1.287 1.783 1.00 79.00 92 LYS A CA 1
ATOM 679 C C . LYS A 1 92 ? 9.525 1.194 0.446 1.00 79.00 92 LYS A C 1
ATOM 681 O O . LYS A 1 92 ? 10.121 0.749 -0.537 1.00 79.00 92 LYS A O 1
ATOM 686 N N . PHE A 1 93 ? 8.276 1.649 0.411 1.00 89.12 93 PHE A N 1
ATOM 687 C CA . PHE A 1 93 ? 7.516 1.774 -0.824 1.00 89.12 93 PHE A CA 1
ATOM 688 C C . PHE A 1 93 ? 7.357 3.228 -1.230 1.00 89.12 93 PHE A C 1
ATOM 690 O O . PHE A 1 93 ? 7.194 4.110 -0.385 1.00 89.12 93 PHE A O 1
ATOM 697 N N . TYR A 1 94 ? 7.371 3.447 -2.539 1.00 88.62 94 TYR A N 1
ATOM 698 C CA . TYR A 1 94 ? 7.325 4.766 -3.140 1.00 88.62 94 TYR A CA 1
ATOM 699 C C . TYR A 1 94 ? 6.351 4.829 -4.303 1.00 88.62 94 TYR A C 1
ATOM 701 O O . TYR A 1 94 ? 5.998 3.811 -4.894 1.00 88.62 94 TYR A O 1
ATOM 709 N N . THR A 1 95 ? 5.938 6.041 -4.650 1.00 89.81 95 THR 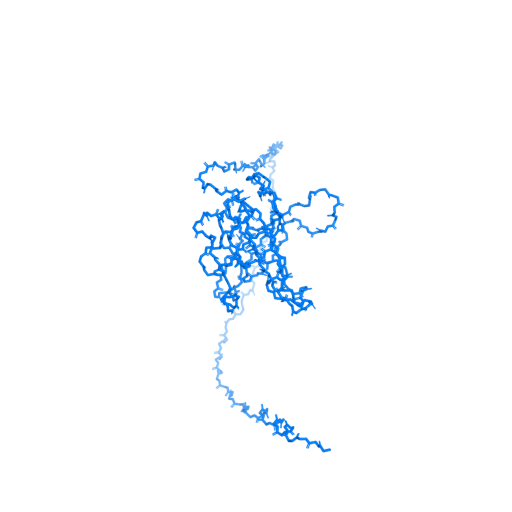A N 1
ATOM 710 C CA . THR A 1 95 ? 5.189 6.294 -5.877 1.00 89.81 95 THR A CA 1
ATOM 711 C C . THR A 1 95 ? 6.121 6.288 -7.096 1.00 89.81 95 THR A C 1
ATOM 713 O O . THR A 1 95 ? 7.214 6.866 -7.077 1.00 89.81 95 THR A O 1
ATOM 716 N N . ALA A 1 96 ? 5.703 5.599 -8.159 1.00 89.94 96 ALA A N 1
ATOM 717 C CA . ALA A 1 96 ? 6.452 5.481 -9.407 1.00 89.94 96 ALA A CA 1
ATOM 718 C C . ALA A 1 96 ? 5.522 5.344 -10.619 1.00 89.94 96 ALA A C 1
ATOM 720 O O . ALA A 1 96 ? 4.391 4.875 -10.506 1.00 89.94 96 ALA A O 1
ATOM 721 N N . THR A 1 97 ? 6.027 5.718 -11.791 1.00 91.62 97 THR A N 1
ATOM 722 C CA . THR A 1 97 ? 5.416 5.410 -13.091 1.00 91.62 97 THR A CA 1
ATOM 723 C C . THR A 1 97 ? 6.021 4.131 -13.654 1.00 91.62 97 THR A C 1
ATOM 725 O O . THR A 1 97 ? 7.230 3.919 -13.549 1.00 91.62 97 THR A O 1
ATOM 728 N N . VAL A 1 98 ? 5.200 3.269 -14.251 1.00 91.56 98 VAL A N 1
ATOM 729 C CA . VAL A 1 98 ? 5.689 2.046 -14.901 1.00 91.56 98 VAL A CA 1
ATOM 730 C C . VAL A 1 98 ? 6.145 2.376 -16.322 1.00 91.56 98 VAL A C 1
ATOM 732 O O . VAL A 1 98 ? 5.361 2.855 -17.136 1.00 91.56 98 VAL A O 1
ATOM 735 N N . VAL A 1 99 ? 7.425 2.137 -16.610 1.00 93.56 99 VAL A N 1
ATOM 736 C CA . VAL A 1 99 ? 8.041 2.325 -17.935 1.00 93.56 99 VAL A CA 1
ATOM 737 C C . VAL A 1 99 ? 7.943 1.037 -18.753 1.00 93.56 99 VAL A C 1
ATOM 739 O O . VAL A 1 99 ? 7.703 1.068 -19.957 1.00 93.56 99 VAL A O 1
ATOM 742 N N . THR A 1 100 ? 8.125 -0.114 -18.107 1.00 94.50 100 THR A N 1
ATOM 743 C CA . THR A 1 100 ? 7.952 -1.442 -18.708 1.00 94.50 100 THR A CA 1
ATOM 744 C C . THR A 1 100 ? 7.236 -2.340 -17.715 1.00 94.50 100 THR A C 1
ATOM 746 O O . THR A 1 100 ? 7.700 -2.500 -16.589 1.00 94.50 100 THR A O 1
ATOM 749 N N . GLU A 1 101 ? 6.112 -2.921 -18.130 1.00 92.94 101 GLU A N 1
ATOM 750 C CA . GLU A 1 101 ? 5.326 -3.819 -17.282 1.00 92.94 101 GLU A CA 1
ATOM 751 C C . GLU A 1 101 ? 6.049 -5.160 -17.041 1.00 92.94 101 GLU A C 1
ATOM 753 O O . GLU A 1 101 ? 6.761 -5.649 -17.931 1.00 92.94 101 GLU A O 1
ATOM 758 N N . PRO A 1 102 ? 5.847 -5.792 -15.870 1.00 91.56 102 PRO A N 1
ATOM 759 C CA . PRO A 1 102 ? 6.315 -7.143 -15.604 1.00 91.56 102 PRO A CA 1
ATOM 760 C C . PRO A 1 102 ? 5.833 -8.152 -16.645 1.00 91.56 102 PRO A C 1
ATOM 762 O O . PRO A 1 102 ? 4.656 -8.215 -16.998 1.00 91.56 102 PRO A O 1
ATOM 765 N N . SER A 1 103 ? 6.745 -8.994 -17.119 1.00 93.44 103 SER A N 1
ATOM 766 C CA . SER A 1 103 ? 6.447 -10.031 -18.102 1.00 93.44 103 SER A CA 1
ATOM 767 C C . SER A 1 103 ? 7.406 -11.212 -17.971 1.00 93.44 103 SER A C 1
ATOM 769 O O . SER A 1 103 ? 8.429 -11.139 -17.290 1.00 93.44 103 SER A O 1
ATOM 771 N N . ALA A 1 104 ? 7.125 -12.305 -18.683 1.00 94.50 104 ALA A N 1
ATOM 772 C CA . ALA A 1 104 ? 8.059 -13.427 -18.768 1.00 94.50 104 ALA A CA 1
ATOM 773 C C . ALA A 1 104 ? 9.421 -13.013 -19.367 1.00 94.50 104 ALA A C 1
ATOM 775 O O . ALA A 1 104 ? 10.457 -13.512 -18.931 1.00 94.50 104 ALA A O 1
ATOM 776 N N . ALA A 1 105 ? 9.436 -12.064 -20.315 1.00 95.00 105 ALA A N 1
ATOM 777 C CA . ALA A 1 105 ? 10.666 -11.557 -20.930 1.00 95.00 105 ALA A CA 1
ATOM 778 C C . ALA A 1 105 ? 11.542 -10.777 -19.935 1.00 95.00 105 ALA A C 1
ATOM 780 O O . ALA A 1 105 ? 12.767 -10.804 -20.032 1.00 95.00 105 ALA A O 1
ATOM 781 N N . THR A 1 106 ? 10.917 -10.135 -18.949 1.00 93.81 106 THR A N 1
ATOM 782 C CA . THR A 1 106 ? 11.583 -9.382 -17.880 1.00 93.81 106 THR A CA 1
ATOM 783 C C . THR A 1 106 ? 11.679 -10.180 -16.577 1.00 93.81 106 THR A C 1
ATOM 785 O O . THR A 1 106 ? 11.912 -9.610 -15.517 1.00 93.81 106 THR A O 1
ATOM 788 N N . LYS A 1 107 ? 11.496 -11.510 -16.633 1.00 92.25 107 LYS A N 1
ATOM 789 C CA . LYS A 1 107 ? 11.543 -12.420 -15.471 1.00 92.25 107 LYS A CA 1
ATOM 790 C C . LYS A 1 107 ? 10.600 -12.013 -14.326 1.00 92.25 107 LYS A C 1
ATOM 792 O O . LYS A 1 107 ? 10.882 -12.288 -13.165 1.00 92.25 107 LYS A O 1
ATOM 797 N N . GLY A 1 108 ? 9.472 -11.387 -14.657 1.00 89.69 108 GLY A N 1
ATOM 798 C CA . GLY A 1 108 ? 8.484 -10.919 -13.687 1.00 89.69 108 GLY A CA 1
ATOM 799 C C . GLY A 1 108 ? 8.816 -9.578 -13.026 1.00 89.69 108 GLY A C 1
ATOM 800 O O . GLY A 1 108 ? 8.108 -9.186 -12.106 1.00 89.69 108 GLY A O 1
ATOM 801 N N . GLU A 1 109 ? 9.843 -8.858 -13.483 1.00 91.19 109 GLU A N 1
ATOM 802 C CA . GLU A 1 109 ? 10.162 -7.508 -13.006 1.00 91.19 109 GLU A CA 1
ATOM 803 C C . GLU A 1 109 ? 9.651 -6.441 -13.978 1.00 91.19 109 GLU A C 1
ATOM 805 O O . GLU A 1 109 ? 9.684 -6.631 -15.193 1.00 91.19 109 GLU A O 1
ATOM 810 N N . GLY A 1 110 ? 9.194 -5.306 -13.459 1.00 92.31 110 GLY A N 1
ATOM 811 C CA . GLY A 1 110 ? 8.888 -4.120 -14.255 1.00 92.31 110 GLY A CA 1
ATOM 812 C C . GLY A 1 110 ? 9.968 -3.056 -14.087 1.00 92.31 110 GLY A C 1
ATOM 813 O O . GLY A 1 110 ? 10.538 -2.920 -13.003 1.00 92.31 110 GLY A O 1
ATOM 814 N N . LEU A 1 111 ? 10.238 -2.298 -15.150 1.00 92.75 111 LEU A N 1
ATOM 815 C CA . LEU A 1 111 ? 11.064 -1.095 -15.083 1.00 92.75 111 LEU A CA 1
ATOM 816 C C . LEU A 1 111 ? 10.169 0.062 -14.672 1.00 92.75 111 LEU A C 1
ATOM 818 O O . LEU A 1 111 ? 9.186 0.358 -15.355 1.00 92.75 111 LEU A O 1
ATOM 822 N N . VAL A 1 112 ? 10.506 0.733 -13.580 1.00 90.81 112 VAL A N 1
ATOM 823 C CA . VAL A 1 112 ? 9.701 1.840 -13.067 1.00 90.81 112 VAL A CA 1
ATOM 824 C C . VAL A 1 112 ? 10.568 3.064 -12.822 1.00 90.81 112 VAL A C 1
ATOM 826 O O . VAL A 1 112 ? 11.746 2.959 -12.479 1.00 90.81 112 VAL A O 1
ATOM 829 N N . ARG A 1 113 ? 9.968 4.238 -12.993 1.00 89.25 113 ARG A N 1
ATOM 830 C CA . ARG A 1 113 ? 10.593 5.539 -12.787 1.00 89.25 113 ARG A CA 1
ATOM 831 C C . ARG A 1 113 ? 9.922 6.235 -11.616 1.00 89.25 113 ARG A C 1
ATOM 833 O O . ARG A 1 113 ? 8.723 6.516 -11.657 1.00 89.25 113 ARG A O 1
ATOM 840 N N . MET A 1 114 ? 10.700 6.503 -10.577 1.00 85.88 114 MET A N 1
ATOM 841 C CA . MET A 1 114 ? 10.220 7.138 -9.350 1.00 85.88 114 MET A CA 1
ATOM 842 C C . MET A 1 114 ? 9.634 8.533 -9.598 1.00 85.88 114 MET A C 1
ATOM 844 O O . MET A 1 114 ? 10.212 9.314 -10.352 1.00 85.88 114 MET A O 1
ATOM 848 N N . THR A 1 115 ? 8.517 8.860 -8.937 1.00 80.06 115 THR A N 1
ATOM 849 C CA . THR A 1 115 ? 7.836 10.164 -9.092 1.00 80.06 115 THR A CA 1
ATOM 850 C C . THR A 1 115 ? 8.247 11.214 -8.064 1.00 80.06 115 THR A C 1
ATOM 852 O O . THR A 1 115 ? 7.773 12.345 -8.132 1.00 80.06 115 THR A O 1
ATOM 855 N N . TRP A 1 116 ? 9.062 10.866 -7.070 1.00 67.12 116 TRP A N 1
ATOM 856 C CA . TRP A 1 116 ? 9.450 11.819 -6.037 1.00 67.12 116 TRP A CA 1
ATOM 857 C C . TRP A 1 116 ? 10.525 12.782 -6.557 1.00 67.12 116 TRP A C 1
ATOM 859 O O . TRP A 1 116 ? 11.597 12.371 -6.990 1.00 67.12 116 TRP A O 1
ATOM 869 N N . GLU A 1 117 ? 10.232 14.078 -6.483 1.00 52.28 117 GLU A N 1
ATOM 870 C CA . GLU A 1 117 ? 11.234 15.141 -6.451 1.00 52.28 117 GLU A CA 1
ATOM 871 C C . GLU A 1 117 ? 11.492 15.500 -4.988 1.00 52.28 117 GLU A C 1
ATOM 873 O O . GLU A 1 117 ? 10.556 15.636 -4.196 1.00 52.28 117 GLU A O 1
ATOM 878 N N . VAL A 1 118 ? 12.762 15.657 -4.620 1.00 48.84 118 VAL A N 1
ATOM 879 C CA . VAL A 1 118 ? 13.154 16.156 -3.299 1.00 48.84 118 VAL A CA 1
ATOM 880 C C . VAL A 1 118 ? 12.527 17.540 -3.098 1.00 48.84 118 VAL A C 1
ATOM 882 O O . VAL A 1 118 ? 12.904 18.498 -3.770 1.00 48.84 118 VAL A O 1
ATOM 885 N N . ARG A 1 119 ? 11.575 17.668 -2.167 1.00 42.03 119 ARG A N 1
ATOM 886 C CA . ARG A 1 119 ? 11.083 18.968 -1.692 1.00 42.03 119 ARG A CA 1
ATOM 887 C C . ARG A 1 119 ? 11.592 19.203 -0.272 1.00 42.03 119 ARG A C 1
ATOM 889 O O . ARG A 1 119 ? 11.327 18.409 0.621 1.00 42.03 119 ARG A O 1
ATOM 896 N N . GLU A 1 120 ? 12.331 20.303 -0.130 1.00 36.69 120 GLU A N 1
ATOM 897 C CA . GLU A 1 120 ? 12.935 20.859 1.091 1.00 36.69 120 GLU A CA 1
ATOM 898 C C . GLU A 1 120 ? 14.086 20.059 1.737 1.00 36.69 120 GLU A C 1
ATOM 900 O O . GLU A 1 120 ? 13.922 19.297 2.685 1.00 36.69 120 GLU A O 1
ATOM 905 N N . GLY A 1 121 ? 15.310 20.343 1.274 1.00 39.53 121 GLY A N 1
ATOM 906 C CA . GLY A 1 121 ? 16.501 20.430 2.136 1.00 39.53 121 GLY A CA 1
ATOM 907 C C . GLY A 1 121 ? 17.100 19.139 2.705 1.00 39.53 121 GLY A C 1
ATOM 908 O O . GLY A 1 121 ? 18.114 19.218 3.393 1.00 39.53 121 GLY A O 1
ATOM 909 N N . LYS A 1 122 ? 16.536 17.961 2.425 1.00 44.81 122 LYS A N 1
ATOM 910 C CA . LYS A 1 122 ? 17.193 16.671 2.681 1.00 44.81 122 LYS A CA 1
ATOM 911 C C . LYS A 1 122 ? 17.688 16.082 1.371 1.00 44.81 122 LYS A C 1
ATOM 913 O O . LYS A 1 122 ? 16.921 15.514 0.602 1.00 44.81 122 LYS A O 1
ATOM 918 N N . GLU A 1 123 ? 18.978 16.252 1.131 1.00 42.12 123 GLU A N 1
ATOM 919 C CA . GLU A 1 123 ? 19.702 15.583 0.061 1.00 42.12 123 GLU A CA 1
ATOM 920 C C . GLU A 1 123 ? 19.615 14.061 0.255 1.00 42.12 123 GLU A C 1
ATOM 922 O O . GLU A 1 123 ? 20.096 13.526 1.250 1.00 42.12 123 GLU A O 1
ATOM 927 N N . LEU A 1 124 ? 18.936 13.396 -0.680 1.00 46.28 124 LEU A N 1
ATOM 928 C CA . LEU A 1 124 ? 19.154 12.014 -1.105 1.00 46.28 124 LEU A CA 1
ATOM 929 C C . LEU A 1 124 ? 18.654 11.940 -2.564 1.00 46.28 124 LEU A C 1
ATOM 931 O O . LEU A 1 124 ? 17.457 11.969 -2.828 1.00 46.28 124 LEU A O 1
ATOM 935 N N . GLU A 1 125 ? 19.619 11.985 -3.482 1.00 46.44 125 GLU A N 1
ATOM 936 C CA . GLU A 1 125 ? 19.618 11.738 -4.942 1.00 46.44 125 GLU A CA 1
ATOM 937 C C . GLU A 1 125 ? 18.574 10.701 -5.441 1.00 46.44 125 GLU A C 1
ATOM 939 O O . GLU A 1 125 ? 18.377 9.705 -4.759 1.00 46.44 125 GLU A O 1
ATOM 944 N N . MET A 1 126 ? 17.899 10.728 -6.607 1.00 49.88 126 MET A N 1
ATOM 945 C CA . MET A 1 126 ? 17.715 11.637 -7.755 1.00 49.88 126 MET A CA 1
ATOM 946 C C . MET A 1 126 ? 16.274 11.401 -8.292 1.00 49.88 126 MET A C 1
ATOM 948 O O . MET A 1 126 ? 15.889 10.238 -8.464 1.00 49.88 126 MET A O 1
ATOM 952 N N . PRO A 1 127 ? 15.469 12.431 -8.625 1.00 55.31 127 PRO A N 1
ATOM 953 C CA . PRO A 1 127 ? 14.208 12.224 -9.343 1.00 55.31 127 PRO A CA 1
ATOM 954 C C . PRO A 1 127 ? 14.466 11.540 -10.693 1.00 55.31 127 PRO A C 1
ATOM 956 O O . PRO A 1 127 ? 15.488 11.786 -11.332 1.00 55.31 127 PRO A O 1
ATOM 959 N N . ASN A 1 128 ? 13.525 10.714 -11.154 1.00 63.56 128 ASN A N 1
ATOM 960 C CA . ASN A 1 128 ? 13.612 9.953 -12.409 1.00 63.56 128 ASN A CA 1
ATOM 961 C C . ASN A 1 128 ? 14.601 8.776 -12.431 1.00 63.56 128 ASN A C 1
ATOM 963 O O . ASN A 1 128 ? 14.903 8.270 -13.512 1.00 63.56 128 ASN A O 1
ATOM 967 N N . GLN A 1 129 ? 15.069 8.291 -11.278 1.00 74.75 129 GLN A N 1
ATOM 968 C CA . GLN A 1 129 ? 15.826 7.044 -11.256 1.00 74.75 129 GLN A CA 1
ATOM 969 C C . GLN A 1 129 ? 14.939 5.870 -11.688 1.00 74.75 129 GLN A C 1
AT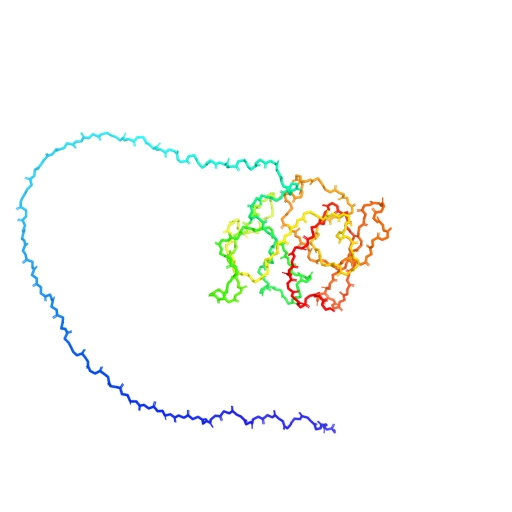OM 971 O O . GLN A 1 129 ? 13.869 5.615 -11.118 1.00 74.75 129 GLN A O 1
ATOM 976 N N . GLU A 1 130 ? 15.413 5.156 -12.703 1.00 86.88 130 GLU A N 1
ATOM 977 C CA . GLU A 1 130 ? 14.809 3.918 -13.162 1.00 86.88 130 GLU A CA 1
ATOM 978 C C . GLU A 1 130 ? 15.342 2.736 -12.353 1.00 86.88 130 GLU A C 1
ATOM 980 O O . GLU A 1 130 ? 16.538 2.642 -12.069 1.00 86.88 130 GLU A O 1
ATOM 985 N N . HIS A 1 131 ? 14.447 1.832 -11.969 1.00 84.44 131 HIS A N 1
ATOM 986 C CA . HIS A 1 131 ? 14.808 0.598 -11.286 1.00 84.44 131 HIS A CA 1
ATOM 987 C C . HIS A 1 131 ? 13.907 -0.552 -11.723 1.00 84.44 131 HIS A C 1
ATOM 989 O O . HIS A 1 131 ? 12.730 -0.359 -12.028 1.00 84.44 131 HIS A O 1
ATOM 995 N N . TRP A 1 132 ? 14.480 -1.752 -11.744 1.00 89.75 132 TRP A N 1
ATOM 996 C CA . TRP A 1 132 ? 13.736 -2.989 -11.943 1.00 89.75 132 TRP A CA 1
ATOM 997 C C . TRP A 1 132 ? 13.228 -3.500 -10.595 1.00 89.75 132 TRP A C 1
ATOM 999 O O . TRP A 1 132 ? 13.970 -3.499 -9.611 1.00 89.75 132 TRP A O 1
ATOM 1009 N N . THR A 1 133 ? 11.960 -3.900 -10.534 1.00 88.00 133 THR A N 1
ATOM 1010 C CA . THR A 1 133 ? 11.361 -4.491 -9.331 1.00 88.00 133 THR A CA 1
ATOM 1011 C C . THR A 1 133 ? 10.192 -5.408 -9.695 1.00 88.00 133 THR A C 1
ATOM 1013 O O . THR A 1 133 ? 9.415 -5.076 -10.595 1.00 88.00 133 THR A O 1
ATOM 1016 N N . PRO A 1 134 ? 10.010 -6.549 -9.007 1.00 88.75 134 PRO A N 1
ATOM 1017 C CA . PRO A 1 134 ? 8.811 -7.373 -9.153 1.00 88.75 134 PRO A CA 1
ATOM 1018 C C . PRO A 1 134 ? 7.649 -6.887 -8.267 1.00 88.75 134 PRO A C 1
ATOM 1020 O O . PRO A 1 134 ? 6.545 -7.420 -8.338 1.00 88.75 134 PRO A O 1
ATOM 1023 N N . TYR A 1 135 ? 7.872 -5.887 -7.406 1.00 90.75 135 TYR A N 1
ATOM 1024 C CA . TYR A 1 135 ? 6.902 -5.457 -6.398 1.00 90.75 135 TYR A CA 1
ATOM 1025 C C . TYR A 1 135 ? 6.216 -4.162 -6.811 1.00 90.75 135 TYR A C 1
ATOM 1027 O O . TYR A 1 135 ? 6.533 -3.084 -6.306 1.00 90.75 135 TYR A O 1
ATOM 1035 N N . ILE A 1 136 ? 5.260 -4.294 -7.725 1.00 91.75 136 ILE A N 1
ATOM 1036 C CA . ILE A 1 136 ? 4.432 -3.204 -8.239 1.00 91.75 136 ILE A CA 1
ATOM 1037 C C . ILE A 1 136 ? 2.993 -3.463 -7.797 1.00 91.75 136 ILE A C 1
ATOM 1039 O O . ILE A 1 136 ? 2.426 -4.506 -8.110 1.00 91.75 136 ILE A O 1
ATOM 1043 N N . ALA A 1 137 ? 2.409 -2.532 -7.047 1.00 93.25 137 ALA A N 1
ATOM 1044 C CA . ALA A 1 137 ? 1.061 -2.666 -6.517 1.00 93.25 137 ALA A CA 1
ATOM 1045 C C . ALA A 1 137 ? 0.071 -1.769 -7.257 1.00 93.25 137 ALA A C 1
ATOM 1047 O O . ALA A 1 137 ? 0.210 -0.541 -7.269 1.00 93.25 137 ALA A O 1
ATOM 1048 N N . ASP A 1 138 ? -0.989 -2.382 -7.775 1.00 92.75 138 ASP A N 1
ATOM 1049 C CA . ASP A 1 138 ? -2.206 -1.659 -8.115 1.00 92.75 138 ASP A CA 1
ATOM 1050 C C . ASP A 1 138 ? -2.957 -1.318 -6.830 1.00 92.75 138 ASP A C 1
ATOM 1052 O O . ASP A 1 138 ? -3.209 -2.173 -5.978 1.00 92.75 138 ASP A O 1
ATOM 1056 N N . THR A 1 139 ? -3.283 -0.039 -6.658 1.00 95.25 139 THR A N 1
ATOM 1057 C CA . THR A 1 139 ? -3.920 0.452 -5.435 1.00 95.25 139 THR A CA 1
ATOM 1058 C C . THR A 1 139 ? -4.951 1.518 -5.741 1.00 95.25 139 THR A C 1
ATOM 1060 O O . THR A 1 139 ? -4.854 2.223 -6.741 1.00 95.25 139 THR A O 1
ATOM 1063 N N . ARG A 1 140 ? -5.894 1.694 -4.821 1.00 95.75 140 ARG A N 1
ATOM 1064 C CA . ARG A 1 140 ? -6.846 2.811 -4.805 1.00 95.75 140 ARG A CA 1
ATOM 1065 C C . ARG A 1 140 ? -7.020 3.325 -3.377 1.00 95.75 140 ARG A C 1
ATOM 1067 O O . ARG A 1 140 ? -6.692 2.587 -2.443 1.00 95.75 140 ARG A O 1
ATOM 1074 N N . PRO A 1 141 ? -7.569 4.532 -3.164 1.00 96.81 141 PRO A N 1
ATOM 1075 C CA . PRO A 1 141 ? -8.030 4.932 -1.840 1.00 96.81 141 PRO A CA 1
ATOM 1076 C C . PRO A 1 141 ? -8.935 3.849 -1.235 1.00 96.81 141 PRO A C 1
ATOM 1078 O O . PRO A 1 141 ? -9.793 3.286 -1.931 1.00 96.81 141 PRO A O 1
ATOM 1081 N N . ALA A 1 142 ? -8.692 3.513 0.033 1.00 96.88 142 ALA A N 1
ATOM 1082 C CA . ALA A 1 142 ? -9.502 2.532 0.742 1.00 96.88 142 ALA A CA 1
ATOM 1083 C C . ALA A 1 142 ? -10.922 3.071 0.975 1.00 96.88 142 ALA A C 1
ATOM 1085 O O . ALA A 1 142 ? -11.128 4.266 1.198 1.00 96.88 142 ALA A O 1
ATOM 1086 N N . LYS A 1 143 ? -11.893 2.170 0.909 1.00 95.56 143 LYS A N 1
ATOM 1087 C CA . LYS A 1 143 ? -13.304 2.382 1.219 1.00 95.56 143 LYS A CA 1
ATOM 1088 C C . LYS A 1 143 ? -13.663 1.589 2.472 1.00 95.56 143 LYS A C 1
ATOM 1090 O O . LYS A 1 143 ? -12.881 0.759 2.926 1.00 95.56 143 LYS A O 1
ATOM 1095 N N . GLU A 1 144 ? -14.852 1.835 3.012 1.00 93.94 144 GLU A N 1
ATOM 1096 C CA . GLU A 1 144 ? -15.318 1.189 4.245 1.00 93.94 144 GLU A CA 1
ATOM 1097 C C . GLU A 1 144 ? -15.257 -0.345 4.160 1.00 93.94 144 GLU A C 1
ATOM 1099 O O . GLU A 1 144 ? -14.824 -1.004 5.101 1.00 93.94 144 GLU A O 1
ATOM 1104 N N . GLU A 1 145 ? -15.605 -0.916 3.004 1.00 95.56 145 GLU A N 1
ATOM 1105 C CA . GLU A 1 145 ? -15.577 -2.360 2.761 1.00 95.56 145 GLU A CA 1
ATOM 1106 C C . GLU A 1 145 ? -14.169 -2.984 2.723 1.00 95.56 145 GLU A C 1
ATOM 1108 O O . GLU A 1 145 ? -14.047 -4.204 2.819 1.00 95.56 145 GLU A O 1
ATOM 1113 N N . ASP A 1 146 ? -13.107 -2.181 2.600 1.00 96.81 146 ASP A N 1
ATOM 1114 C CA . ASP A 1 146 ? -11.726 -2.682 2.556 1.00 96.81 146 ASP A CA 1
ATOM 1115 C C . ASP A 1 146 ? -11.127 -2.900 3.950 1.00 96.81 146 ASP A C 1
ATOM 1117 O O . ASP A 1 146 ? -10.084 -3.548 4.084 1.00 96.81 146 ASP A O 1
ATOM 1121 N N . PHE A 1 147 ? -11.753 -2.356 4.998 1.00 97.38 147 PHE A N 1
ATOM 1122 C CA . PHE A 1 147 ? -11.251 -2.456 6.365 1.00 97.38 147 PHE A CA 1
ATOM 1123 C C . PHE A 1 147 ? -11.627 -3.802 6.988 1.00 97.38 147 PHE A C 1
ATOM 1125 O O . PHE A 1 147 ? -12.486 -3.909 7.860 1.00 97.38 147 PHE A O 1
ATOM 1132 N N . VAL A 1 148 ? -10.948 -4.847 6.519 1.00 96.06 148 VAL A N 1
ATOM 1133 C CA . VAL A 1 148 ? -11.105 -6.229 6.978 1.00 96.06 148 VAL A CA 1
ATOM 1134 C C . VAL A 1 148 ? -9.842 -6.661 7.716 1.00 96.06 148 VAL A C 1
ATOM 1136 O O . VAL A 1 148 ? -8.731 -6.491 7.214 1.00 96.06 148 VAL A O 1
ATOM 1139 N N . VAL A 1 149 ? -9.995 -7.245 8.908 1.00 96.94 149 VAL A N 1
ATOM 1140 C CA . VAL A 1 149 ? -8.868 -7.793 9.680 1.00 96.94 149 VAL A CA 1
ATOM 1141 C C . VAL A 1 149 ? -8.103 -8.823 8.841 1.00 96.94 149 VAL A C 1
ATOM 1143 O O . VAL A 1 149 ? -8.694 -9.703 8.220 1.00 96.94 149 VAL A O 1
ATOM 1146 N N . GLY A 1 150 ? -6.778 -8.695 8.810 1.00 93.88 150 GLY A N 1
ATOM 1147 C CA . GLY A 1 150 ? -5.866 -9.503 8.002 1.00 93.88 150 GLY A CA 1
ATOM 1148 C C . GLY A 1 150 ? -5.590 -8.953 6.598 1.00 93.88 150 GLY A C 1
ATOM 1149 O O . GLY A 1 150 ? -4.651 -9.420 5.953 1.00 93.88 150 GLY A O 1
ATOM 1150 N N . ALA A 1 151 ? -6.340 -7.954 6.117 1.00 94.12 151 ALA A N 1
ATOM 1151 C CA . ALA A 1 151 ? -6.114 -7.381 4.792 1.00 94.12 151 ALA A CA 1
ATOM 1152 C C . ALA A 1 151 ? -4.757 -6.663 4.704 1.00 94.12 151 ALA A C 1
ATOM 1154 O O . ALA A 1 151 ? -4.360 -5.937 5.619 1.00 94.12 151 ALA A O 1
ATOM 1155 N N . LEU A 1 152 ? -4.056 -6.847 3.580 1.00 94.94 152 LEU A N 1
ATOM 1156 C CA . LEU A 1 152 ? -2.846 -6.090 3.261 1.00 94.94 152 LEU A CA 1
ATOM 1157 C C . LEU A 1 152 ? -3.215 -4.739 2.651 1.00 94.94 152 LEU A C 1
ATOM 1159 O O . LEU A 1 152 ? -4.017 -4.666 1.719 1.00 94.94 152 LEU A O 1
ATOM 1163 N N . VAL A 1 153 ? -2.591 -3.680 3.156 1.00 96.19 153 VAL A N 1
ATOM 1164 C CA . VAL A 1 153 ? -2.835 -2.300 2.732 1.00 96.19 153 VAL A CA 1
ATOM 1165 C C . VAL A 1 153 ? -1.538 -1.502 2.687 1.00 96.19 153 VAL A C 1
ATOM 1167 O O . VAL A 1 153 ? -0.563 -1.835 3.362 1.00 96.19 153 VAL A O 1
ATOM 1170 N N . PHE A 1 154 ? -1.546 -0.405 1.934 1.00 96.88 154 PHE A N 1
ATOM 1171 C CA . PHE A 1 154 ? -0.514 0.621 2.041 1.00 96.88 154 PHE A CA 1
ATOM 1172 C C . PHE A 1 154 ? -1.005 1.765 2.915 1.00 96.88 154 PHE A C 1
ATOM 1174 O O . PHE A 1 154 ? -2.115 2.256 2.722 1.00 96.88 154 PHE A O 1
ATOM 1181 N N . ALA A 1 155 ? -0.178 2.211 3.855 1.00 96.50 155 ALA A N 1
ATOM 1182 C CA . ALA A 1 155 ? -0.513 3.308 4.754 1.00 96.50 155 ALA A CA 1
ATOM 1183 C C . ALA A 1 155 ? 0.631 4.319 4.863 1.00 96.50 155 ALA A C 1
ATOM 1185 O O . ALA A 1 155 ? 1.808 3.968 4.757 1.00 96.50 155 ALA A O 1
ATOM 1186 N N . THR A 1 156 ? 0.287 5.580 5.106 1.00 95.31 156 THR A N 1
ATOM 1187 C CA . THR A 1 156 ? 1.250 6.660 5.353 1.00 95.31 156 THR A CA 1
ATOM 1188 C C . THR A 1 156 ? 0.770 7.564 6.489 1.00 95.31 156 THR A C 1
ATOM 1190 O O . THR A 1 156 ? -0.398 7.549 6.869 1.00 95.31 156 THR A O 1
ATOM 1193 N N . GLY A 1 157 ? 1.668 8.364 7.056 1.00 93.06 157 GLY A N 1
ATOM 1194 C CA . GLY A 1 157 ? 1.323 9.319 8.108 1.00 93.06 157 GLY A CA 1
ATOM 1195 C C . GLY A 1 157 ? 0.917 8.691 9.437 1.00 93.06 157 GLY A C 1
ATOM 1196 O O . GLY A 1 157 ? 1.639 7.857 9.978 1.00 93.06 157 GLY A O 1
ATOM 1197 N N . ASP A 1 158 ? -0.195 9.167 9.992 1.00 94.75 158 ASP A N 1
ATOM 1198 C CA . ASP A 1 158 ? -0.597 8.924 11.378 1.00 94.75 158 ASP A CA 1
ATOM 1199 C C . ASP A 1 158 ? -2.133 8.896 11.525 1.00 94.75 158 ASP A C 1
ATOM 1201 O O . ASP A 1 158 ? -2.861 8.684 10.548 1.00 94.75 158 ASP A O 1
ATOM 1205 N N . THR A 1 159 ? -2.629 9.064 12.752 1.00 96.81 159 THR A N 1
ATOM 1206 C CA . THR A 1 159 ? -4.050 9.040 13.126 1.00 96.81 159 THR A CA 1
ATOM 1207 C C . THR A 1 159 ? -4.847 10.272 12.692 1.00 96.81 159 THR A C 1
ATOM 1209 O O . THR A 1 159 ? -6.067 10.280 12.855 1.00 96.81 159 THR A O 1
ATOM 1212 N N . HIS A 1 160 ? -4.218 11.286 12.094 1.00 95.56 160 HIS A N 1
ATOM 1213 C CA . HIS A 1 160 ? -4.907 12.434 11.511 1.00 95.56 160 HIS A CA 1
ATOM 1214 C C . HIS A 1 160 ? -5.173 12.209 10.024 1.00 95.56 160 HIS A C 1
ATOM 1216 O O . HIS A 1 160 ? -4.267 11.915 9.237 1.00 95.56 160 HIS A O 1
ATOM 1222 N N . GLY A 1 161 ? -6.429 12.390 9.617 1.00 93.06 161 GLY A N 1
ATOM 1223 C CA . GLY A 1 161 ? -6.823 12.286 8.218 1.00 93.06 161 GLY A CA 1
ATOM 1224 C C . GLY A 1 161 ? -6.153 13.350 7.360 1.00 93.06 161 GLY A C 1
ATOM 1225 O O . GLY A 1 161 ? -6.285 14.548 7.612 1.00 93.06 161 GLY A O 1
ATOM 1226 N N . ARG A 1 162 ? -5.445 12.915 6.319 1.00 94.38 162 ARG A N 1
ATOM 1227 C CA . ARG A 1 162 ? -4.895 13.801 5.293 1.00 94.38 162 ARG A CA 1
ATOM 1228 C C . ARG A 1 162 ? -5.927 14.045 4.198 1.00 94.38 162 ARG A C 1
ATOM 1230 O O . ARG A 1 162 ? -6.784 13.204 3.925 1.00 94.38 162 ARG A O 1
ATOM 1237 N N . THR A 1 163 ? -5.834 15.215 3.573 1.00 93.44 163 THR A N 1
ATOM 1238 C CA . THR A 1 163 ? -6.630 15.538 2.387 1.00 93.44 163 THR A CA 1
ATOM 1239 C C . THR A 1 163 ? -6.043 14.842 1.152 1.00 93.44 163 THR A C 1
ATOM 1241 O O . THR A 1 163 ? -4.852 14.501 1.163 1.00 93.44 163 THR A O 1
ATOM 1244 N N . PRO A 1 164 ? -6.831 14.655 0.077 1.00 92.00 164 PRO A N 1
ATOM 1245 C CA . PRO A 1 164 ? -6.339 14.117 -1.191 1.00 92.00 164 PRO A CA 1
ATOM 1246 C C . PRO A 1 164 ? -5.076 14.823 -1.705 1.00 92.00 164 PRO A C 1
ATOM 1248 O O . PRO A 1 164 ? -4.139 14.165 -2.144 1.00 92.00 164 PRO A O 1
ATOM 1251 N N . GLU A 1 165 ? -4.984 16.147 -1.560 1.00 90.12 165 GLU A N 1
ATOM 1252 C CA . GLU A 1 165 ? -3.841 16.944 -2.024 1.00 90.12 165 GLU A CA 1
ATOM 1253 C C . GLU A 1 165 ? -2.562 16.625 -1.239 1.00 90.12 165 GLU A C 1
ATOM 1255 O O . GLU A 1 165 ? -1.480 16.540 -1.818 1.00 90.12 165 GLU A O 1
ATOM 1260 N N . LYS A 1 166 ? -2.674 16.408 0.079 1.00 90.81 166 LYS A N 1
ATOM 1261 C CA . LYS A 1 166 ? -1.538 15.995 0.923 1.00 90.81 166 LYS A CA 1
ATOM 1262 C C . LYS A 1 166 ? -1.120 14.550 0.648 1.00 90.81 166 LYS A C 1
ATOM 1264 O O . LYS A 1 166 ? 0.063 14.220 0.732 1.00 90.81 166 LYS A O 1
ATOM 1269 N N . LEU A 1 167 ? -2.077 13.680 0.334 1.00 92.06 167 LEU A N 1
ATOM 1270 C CA . LEU A 1 167 ? -1.801 12.284 -0.008 1.00 92.06 167 LEU A CA 1
ATOM 1271 C C . LEU A 1 167 ? -1.154 12.155 -1.389 1.00 92.06 167 LEU A C 1
ATOM 1273 O O . LEU A 1 167 ? -0.225 11.368 -1.537 1.00 92.06 167 LEU A O 1
ATOM 1277 N N . ALA A 1 168 ? -1.548 12.985 -2.357 1.00 88.50 168 ALA A N 1
ATOM 1278 C CA . ALA A 1 168 ? -0.895 13.076 -3.663 1.00 88.50 168 ALA A CA 1
ATOM 1279 C C . ALA A 1 168 ? 0.592 13.469 -3.564 1.00 88.50 168 ALA A C 1
ATOM 1281 O O . ALA A 1 168 ? 1.392 13.095 -4.416 1.00 88.50 168 ALA A O 1
ATOM 1282 N N . GLN A 1 169 ? 0.973 14.196 -2.509 1.00 85.50 169 GLN A N 1
ATOM 1283 C CA . GLN A 1 169 ? 2.357 14.595 -2.225 1.00 85.50 169 GLN A CA 1
ATOM 1284 C C . GLN A 1 169 ? 3.113 13.585 -1.345 1.00 85.50 169 GLN A C 1
ATOM 1286 O O . GLN A 1 169 ? 4.308 13.750 -1.110 1.00 85.50 169 GLN A O 1
ATOM 1291 N N . SER A 1 170 ? 2.437 12.556 -0.822 1.00 86.19 170 SER A N 1
ATOM 1292 C CA . SER A 1 170 ? 3.061 11.562 0.053 1.00 86.19 170 SER A CA 1
ATOM 1293 C C . SER A 1 170 ? 3.861 10.562 -0.777 1.00 86.19 170 SER A C 1
ATOM 1295 O O . SER A 1 170 ? 3.305 9.785 -1.554 1.00 86.19 170 SER A O 1
ATOM 1297 N N . THR A 1 171 ? 5.178 10.580 -0.599 1.00 76.94 171 THR A N 1
ATOM 1298 C CA . THR A 1 171 ? 6.102 9.759 -1.386 1.00 76.94 171 THR A CA 1
ATOM 1299 C C . THR A 1 171 ? 6.428 8.429 -0.724 1.00 76.94 171 THR A C 1
ATOM 1301 O O . THR A 1 171 ? 6.671 7.475 -1.446 1.00 76.94 171 THR A O 1
ATOM 1304 N N . GLU A 1 172 ? 6.401 8.332 0.610 1.00 86.62 172 GLU A N 1
ATOM 1305 C CA . GLU A 1 172 ? 6.712 7.099 1.347 1.00 86.62 172 GLU A CA 1
ATOM 1306 C C . GLU A 1 172 ? 5.438 6.420 1.876 1.00 86.62 172 GLU A C 1
ATOM 1308 O O . GLU A 1 172 ? 4.591 7.046 2.531 1.00 86.62 172 GLU A O 1
ATOM 1313 N N . TRP A 1 173 ? 5.335 5.120 1.601 1.00 92.50 173 TRP A N 1
ATOM 1314 C CA . TRP A 1 173 ? 4.234 4.248 1.997 1.00 92.50 173 TRP A CA 1
ATOM 1315 C C . TRP A 1 173 ? 4.779 3.003 2.697 1.00 92.50 173 TRP A C 1
ATOM 1317 O O . TRP A 1 173 ? 5.792 2.431 2.296 1.00 92.50 173 TRP A O 1
ATOM 1327 N N . GLY A 1 174 ? 4.102 2.579 3.760 1.00 91.81 174 GLY A N 1
ATOM 1328 C CA . GLY A 1 174 ? 4.400 1.339 4.465 1.00 91.81 174 GLY A CA 1
ATOM 1329 C C . GLY A 1 174 ? 3.408 0.255 4.079 1.00 91.81 174 GLY A C 1
ATOM 1330 O O . GLY A 1 174 ? 2.201 0.504 4.066 1.00 91.81 174 GLY A O 1
ATOM 1331 N N . LEU A 1 175 ? 3.907 -0.950 3.810 1.00 93.50 175 LEU A N 1
ATOM 1332 C CA . LEU A 1 175 ? 3.059 -2.130 3.711 1.00 93.50 175 LEU A CA 1
ATOM 1333 C C . LEU A 1 175 ? 2.644 -2.580 5.113 1.00 93.50 175 LEU A C 1
ATOM 1335 O O . LEU A 1 175 ? 3.484 -2.758 5.999 1.00 93.50 175 LEU A O 1
ATOM 1339 N N . ARG A 1 176 ? 1.340 -2.751 5.313 1.00 94.81 176 ARG A N 1
ATOM 1340 C CA . ARG A 1 176 ? 0.729 -3.063 6.604 1.00 94.81 176 ARG A CA 1
ATOM 1341 C C . ARG A 1 176 ? -0.305 -4.171 6.463 1.00 94.81 176 ARG A C 1
ATOM 1343 O O . ARG A 1 176 ? -0.871 -4.370 5.391 1.00 94.81 176 ARG A O 1
ATOM 1350 N N . ARG A 1 177 ? -0.584 -4.848 7.572 1.00 95.31 177 ARG A N 1
ATOM 1351 C CA . ARG A 1 177 ? -1.713 -5.765 7.737 1.00 95.31 177 ARG A CA 1
ATOM 1352 C C . ARG A 1 177 ? -2.726 -5.124 8.682 1.00 95.31 177 ARG A C 1
ATOM 1354 O O . ARG A 1 177 ? -2.334 -4.626 9.733 1.00 95.31 177 ARG A O 1
ATOM 1361 N N . ILE A 1 178 ? -4.007 -5.092 8.326 1.00 97.12 178 ILE A N 1
ATOM 1362 C CA . ILE A 1 178 ? -5.051 -4.601 9.236 1.00 97.12 178 ILE A CA 1
ATOM 1363 C C . ILE A 1 178 ? -5.162 -5.571 10.409 1.00 97.12 178 ILE A C 1
ATOM 1365 O O . ILE A 1 178 ? -5.352 -6.768 10.211 1.00 97.12 178 ILE A O 1
ATOM 1369 N N . LYS A 1 179 ? -5.056 -5.045 11.625 1.00 97.94 179 LYS A N 1
ATOM 1370 C CA . LYS A 1 179 ? -5.125 -5.821 12.862 1.00 97.94 179 LYS A CA 1
ATOM 1371 C C . LYS A 1 179 ? -6.476 -5.674 13.545 1.00 97.94 179 LYS A C 1
ATOM 1373 O O . LYS A 1 179 ? -7.060 -6.668 13.959 1.00 97.94 179 LYS A O 1
ATOM 1378 N N . ASP A 1 180 ? -6.956 -4.440 13.659 1.00 97.88 180 ASP A N 1
ATOM 1379 C CA . ASP A 1 180 ? -8.210 -4.128 14.335 1.00 97.88 180 ASP A CA 1
ATOM 1380 C C . ASP A 1 180 ? -8.878 -2.895 13.708 1.00 97.88 180 ASP A C 1
ATOM 1382 O O . ASP A 1 180 ? -8.233 -1.945 13.256 1.00 97.88 180 ASP A O 1
ATOM 1386 N N . VAL A 1 181 ? -10.203 -2.956 13.673 1.00 98.00 181 VAL A N 1
ATOM 1387 C CA . VAL A 1 181 ? -11.132 -1.994 13.082 1.00 98.00 181 VAL A CA 1
ATOM 1388 C C . VAL A 1 181 ? -12.162 -1.491 14.097 1.00 98.00 181 VAL A C 1
ATOM 1390 O O . VAL A 1 181 ? -13.073 -0.750 13.741 1.00 98.00 181 VAL A O 1
ATOM 1393 N N . SER A 1 182 ? -12.022 -1.849 15.375 1.00 97.75 182 SER A N 1
ATOM 1394 C CA . SER A 1 182 ? -12.898 -1.415 16.469 1.00 97.75 182 SER A CA 1
ATOM 1395 C C . SER A 1 182 ? -12.999 0.112 16.603 1.00 97.75 182 SER A C 1
ATOM 1397 O O . SER A 1 182 ? -14.035 0.631 17.011 1.00 97.75 182 SER A O 1
ATOM 1399 N N . GLU A 1 183 ? -11.958 0.841 16.193 1.00 97.44 183 GLU A N 1
ATOM 1400 C CA . GLU A 1 183 ? -11.851 2.302 16.274 1.00 97.44 183 GLU A CA 1
ATOM 1401 C C . GLU A 1 183 ? -12.249 3.032 14.974 1.00 97.44 183 GLU A C 1
ATOM 1403 O O . GLU A 1 183 ? -12.035 4.243 14.837 1.00 97.44 183 GLU A O 1
ATOM 1408 N N . LEU A 1 184 ? -12.891 2.338 14.022 1.00 96.31 184 LEU A N 1
ATOM 1409 C CA . LEU A 1 184 ? -13.291 2.945 12.746 1.00 96.31 184 LEU A CA 1
ATOM 1410 C C . LEU A 1 184 ? -14.277 4.109 12.907 1.00 96.31 184 LEU A C 1
ATOM 1412 O O . LEU A 1 184 ? -14.285 5.028 12.087 1.00 96.31 184 LEU A O 1
ATOM 1416 N N . TYR A 1 185 ? -15.078 4.108 13.978 1.00 95.12 185 TYR A N 1
ATOM 1417 C CA . TYR A 1 185 ? -15.981 5.215 14.316 1.00 95.12 185 TYR A CA 1
ATOM 1418 C C . TYR A 1 185 ? -15.226 6.518 14.630 1.00 95.12 185 TYR A C 1
ATOM 1420 O O . TYR A 1 185 ? -15.773 7.601 14.437 1.00 95.12 185 TYR A O 1
ATOM 1428 N N . LYS A 1 186 ? -13.957 6.427 15.060 1.00 96.56 186 LYS A N 1
ATOM 1429 C CA . LYS A 1 186 ? -13.028 7.563 15.194 1.00 96.56 186 LYS A CA 1
ATOM 1430 C C . LYS A 1 186 ? -12.227 7.826 13.915 1.00 96.56 186 LYS A C 1
ATOM 1432 O O . LYS A 1 186 ? -11.360 8.694 13.900 1.00 96.56 186 LYS A O 1
ATOM 1437 N N . GLY A 1 187 ? -12.472 7.055 12.857 1.00 97.56 187 GLY A N 1
ATOM 1438 C CA . GLY A 1 187 ? -11.688 7.065 11.629 1.00 97.56 187 GLY A CA 1
ATOM 1439 C C . GLY A 1 187 ? -10.320 6.400 11.764 1.00 97.56 187 GLY A C 1
ATOM 1440 O O . GLY A 1 187 ? -9.487 6.610 10.888 1.00 97.56 187 GLY A O 1
ATOM 1441 N N . ILE A 1 188 ? -10.062 5.626 12.824 1.00 98.25 188 ILE A N 1
ATOM 1442 C CA . ILE A 1 188 ? -8.753 5.019 13.095 1.00 98.25 188 ILE A CA 1
ATOM 1443 C C . ILE A 1 188 ? -8.782 3.527 12.759 1.00 98.25 188 ILE A C 1
ATOM 1445 O O . ILE A 1 188 ? -9.713 2.811 13.118 1.00 98.25 188 ILE A O 1
ATOM 1449 N N . VAL A 1 189 ? -7.724 3.064 12.100 1.00 98.44 189 VAL A N 1
ATOM 1450 C CA . VAL A 1 189 ? -7.457 1.652 11.819 1.00 98.44 189 VAL A CA 1
ATOM 1451 C C . VAL A 1 189 ? -6.149 1.270 12.497 1.00 98.44 189 VAL A C 1
ATOM 1453 O O . VAL A 1 189 ? -5.130 1.953 12.335 1.00 98.44 189 VAL A O 1
ATOM 1456 N N . ILE A 1 190 ? -6.173 0.176 13.254 1.00 98.38 190 ILE A N 1
ATOM 1457 C CA . ILE A 1 190 ? -4.980 -0.394 13.874 1.00 98.38 190 ILE A CA 1
ATOM 1458 C C . ILE A 1 190 ? -4.403 -1.404 12.895 1.00 98.38 190 ILE A C 1
ATOM 1460 O O . ILE A 1 190 ? -5.081 -2.314 12.414 1.00 98.38 190 ILE A O 1
ATOM 1464 N N . THR A 1 191 ? -3.129 -1.232 12.589 1.00 97.69 191 THR A N 1
ATOM 1465 C CA . THR A 1 191 ? -2.393 -2.077 11.659 1.00 97.69 191 THR A CA 1
ATOM 1466 C C . THR A 1 191 ? -1.175 -2.672 12.335 1.00 97.69 191 THR A C 1
ATOM 1468 O O . THR A 1 191 ? -0.716 -2.169 13.357 1.00 97.69 191 THR A O 1
ATOM 1471 N N . GLU A 1 192 ? -0.620 -3.718 11.746 1.00 95.69 192 GLU A N 1
ATOM 1472 C CA . GLU A 1 192 ? 0.646 -4.291 12.162 1.00 95.69 192 GLU A CA 1
ATOM 1473 C C . GLU A 1 192 ? 1.580 -4.531 10.978 1.00 95.69 192 GLU A C 1
ATOM 1475 O O . GLU A 1 192 ? 1.178 -4.567 9.811 1.00 95.69 192 GLU A O 1
ATOM 1480 N N . TYR A 1 193 ? 2.861 -4.659 11.292 1.00 91.94 193 TYR A N 1
ATOM 1481 C CA . TYR A 1 193 ? 3.903 -5.024 10.349 1.00 91.94 193 TYR A CA 1
ATOM 1482 C C . TYR A 1 193 ? 4.965 -5.861 11.053 1.00 91.94 193 TYR A C 1
ATOM 1484 O O . TYR A 1 193 ? 5.190 -5.715 12.257 1.00 91.94 193 TYR A O 1
ATOM 1492 N N . PHE A 1 194 ? 5.628 -6.733 10.301 1.00 89.06 194 PHE A N 1
ATOM 1493 C CA . PHE A 1 194 ? 6.721 -7.526 10.836 1.00 89.06 194 PHE A CA 1
ATOM 1494 C C . PHE A 1 194 ? 8.032 -6.738 10.779 1.00 89.06 194 PHE A C 1
ATOM 1496 O O . PHE A 1 194 ? 8.548 -6.446 9.701 1.00 89.06 194 PHE A O 1
ATOM 1503 N N . ASP A 1 195 ? 8.580 -6.395 11.941 1.00 86.56 195 ASP A N 1
ATOM 1504 C CA . ASP A 1 195 ? 9.883 -5.754 12.064 1.00 86.56 195 ASP A CA 1
ATOM 1505 C C . ASP A 1 195 ? 10.982 -6.821 12.026 1.00 86.56 195 ASP A C 1
ATOM 1507 O O . ASP A 1 195 ? 11.205 -7.543 12.998 1.00 86.56 195 ASP A O 1
ATOM 1511 N N . SER A 1 196 ? 11.675 -6.917 10.891 1.00 82.06 196 SER A N 1
ATOM 1512 C CA . SER A 1 196 ? 12.729 -7.911 10.670 1.00 82.06 196 SER A CA 1
ATO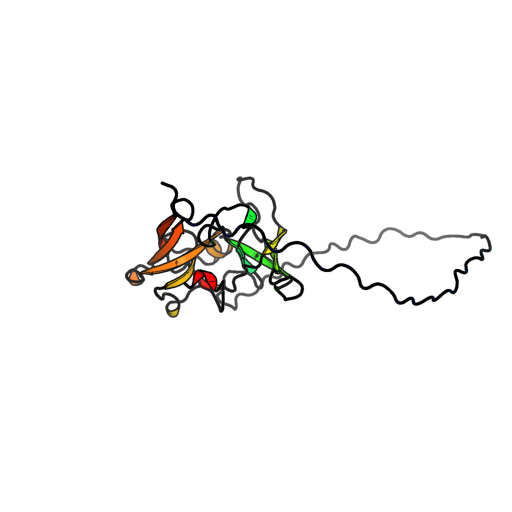M 1513 C C . SER A 1 196 ? 13.991 -7.673 11.498 1.00 82.06 196 SER A C 1
ATOM 1515 O O . SER A 1 196 ? 14.743 -8.617 11.713 1.00 82.06 196 SER A O 1
ATOM 1517 N N . TYR A 1 197 ? 14.238 -6.446 11.970 1.00 81.75 197 TYR A N 1
ATOM 1518 C CA . TYR A 1 197 ? 15.404 -6.158 12.807 1.00 81.75 197 TYR A CA 1
ATOM 1519 C C . TYR A 1 197 ? 15.202 -6.705 14.222 1.00 81.75 197 TYR A C 1
ATOM 1521 O O . TYR A 1 197 ? 16.102 -7.312 14.795 1.00 81.75 197 TYR A O 1
ATOM 1529 N N . TRP A 1 198 ? 13.998 -6.528 14.771 1.00 85.56 198 TRP A N 1
ATOM 1530 C CA . TRP A 1 198 ? 13.649 -7.014 16.109 1.00 85.56 198 TRP A CA 1
ATOM 1531 C C . TRP A 1 198 ? 12.941 -8.378 16.115 1.00 85.56 198 TRP A C 1
ATOM 1533 O O . TRP A 1 198 ? 12.622 -8.882 17.188 1.00 85.56 198 TRP A O 1
ATOM 1543 N N . ASN A 1 199 ? 12.687 -8.963 14.941 1.00 86.88 199 ASN A N 1
ATOM 1544 C CA . ASN A 1 199 ? 11.995 -10.240 14.753 1.00 86.88 199 ASN A CA 1
ATOM 1545 C C . ASN A 1 199 ? 10.639 -10.314 15.488 1.00 86.88 199 ASN A C 1
ATOM 1547 O O . ASN A 1 199 ? 10.329 -11.301 16.155 1.00 86.88 199 ASN A O 1
ATOM 1551 N N . GLN A 1 200 ? 9.841 -9.246 15.401 1.00 90.94 200 GLN A N 1
ATOM 1552 C CA . GLN A 1 200 ? 8.557 -9.136 16.101 1.00 90.94 200 GLN A CA 1
ATOM 1553 C C . GLN A 1 200 ? 7.520 -8.361 15.286 1.00 90.94 200 GLN A C 1
ATOM 1555 O O . GLN A 1 200 ? 7.859 -7.493 14.481 1.00 90.94 200 GLN A O 1
ATOM 1560 N N . TRP A 1 201 ? 6.244 -8.638 15.542 1.00 92.31 201 TRP A N 1
ATOM 1561 C CA . TRP A 1 201 ? 5.144 -7.823 15.035 1.00 92.31 201 TRP A CA 1
ATOM 1562 C C . TRP A 1 201 ? 5.047 -6.523 15.828 1.00 92.31 201 TRP A C 1
ATOM 1564 O O . TRP A 1 201 ? 5.076 -6.530 17.058 1.00 92.31 201 TRP A O 1
ATOM 1574 N N . LYS A 1 202 ? 4.934 -5.405 15.114 1.00 93.38 202 LYS A N 1
ATOM 1575 C CA . LYS A 1 202 ? 4.727 -4.076 15.688 1.00 93.38 202 LYS A CA 1
ATOM 1576 C C . LYS A 1 202 ? 3.421 -3.493 15.198 1.00 93.38 202 LYS A C 1
ATOM 1578 O O . LYS A 1 202 ? 3.069 -3.649 14.032 1.00 93.38 202 LYS A O 1
ATOM 1583 N N . GLU A 1 203 ? 2.743 -2.788 16.089 1.00 96.12 203 GLU A N 1
ATOM 1584 C CA . GLU A 1 203 ? 1.487 -2.106 15.802 1.00 96.12 203 GLU A CA 1
ATOM 1585 C C . GLU A 1 203 ? 1.721 -0.652 15.394 1.00 96.12 203 GLU A C 1
ATOM 1587 O O . GLU A 1 203 ? 2.669 -0.001 15.839 1.00 96.12 203 GLU A O 1
ATOM 1592 N N . TRP A 1 204 ? 0.837 -0.141 14.544 1.00 96.12 204 TRP A N 1
ATOM 1593 C CA . TRP A 1 204 ? 0.773 1.269 14.190 1.00 96.12 204 TRP A CA 1
ATOM 1594 C C . TRP A 1 204 ? -0.652 1.688 13.853 1.00 96.12 204 TRP A C 1
ATOM 1596 O O . TRP A 1 204 ? -1.417 0.917 13.270 1.00 96.12 204 TRP A O 1
ATOM 1606 N N . HIS A 1 205 ? -1.008 2.920 14.204 1.00 97.81 205 HIS A N 1
ATOM 1607 C CA . HIS A 1 205 ? -2.356 3.449 14.021 1.00 97.81 205 HIS A CA 1
ATOM 1608 C C 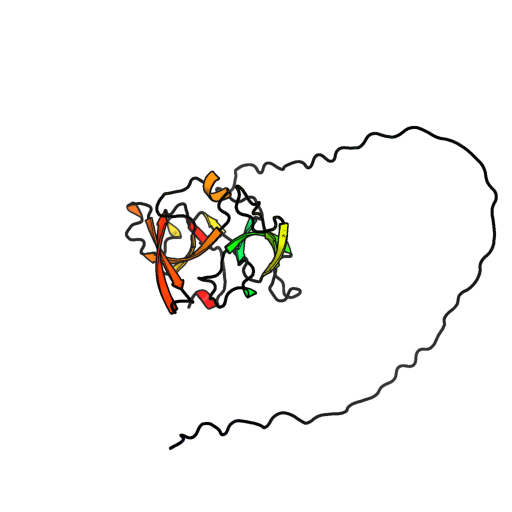. HIS A 1 205 ? -2.370 4.467 12.884 1.00 97.81 205 HIS A C 1
ATOM 1610 O O . HIS A 1 205 ? -1.518 5.356 12.822 1.00 97.81 205 HIS A O 1
ATOM 1616 N N . TYR A 1 206 ? -3.367 4.363 12.013 1.00 98.19 206 TYR A N 1
ATOM 1617 C CA . TYR A 1 206 ? -3.547 5.270 10.886 1.00 98.19 206 TYR A CA 1
ATOM 1618 C C . TYR A 1 206 ? -4.983 5.766 10.817 1.00 98.19 206 TYR A C 1
ATOM 1620 O O . TYR A 1 206 ? -5.919 5.035 11.133 1.00 98.19 206 TYR A O 1
ATOM 1628 N N . HIS A 1 207 ? -5.169 6.997 10.351 1.00 98.38 207 HIS A N 1
ATOM 1629 C CA . HIS A 1 207 ? -6.483 7.430 9.905 1.00 98.38 207 HIS A CA 1
ATOM 1630 C C . HIS A 1 207 ? -6.866 6.687 8.621 1.00 98.38 207 HIS A C 1
ATOM 1632 O O . HIS A 1 207 ? -6.037 6.547 7.721 1.00 98.38 207 HIS A O 1
ATOM 1638 N N . LYS A 1 208 ? -8.132 6.288 8.479 1.00 97.56 208 LYS A N 1
ATOM 1639 C CA . LYS A 1 208 ? -8.647 5.531 7.326 1.00 97.56 208 LYS A CA 1
ATOM 1640 C C . LYS A 1 208 ? -8.375 6.202 5.973 1.00 97.56 208 LYS A C 1
ATOM 1642 O O . LYS A 1 208 ? -8.014 5.533 5.015 1.00 97.56 208 LYS A O 1
ATOM 1647 N N . ASN A 1 209 ? -8.440 7.537 5.915 1.00 97.19 209 ASN A N 1
ATOM 1648 C CA . ASN A 1 209 ? -8.112 8.310 4.703 1.00 97.19 209 ASN A CA 1
ATOM 1649 C C . ASN A 1 209 ? -6.650 8.149 4.251 1.00 97.19 209 ASN A C 1
ATOM 1651 O O . ASN A 1 209 ? -6.347 8.377 3.085 1.00 97.19 209 ASN A O 1
ATOM 1655 N N . ASN A 1 210 ? -5.745 7.775 5.157 1.00 97.56 210 ASN A N 1
ATOM 1656 C CA . ASN A 1 210 ? -4.324 7.617 4.856 1.00 97.56 210 ASN A CA 1
ATOM 1657 C C . ASN A 1 210 ? -3.985 6.203 4.357 1.00 97.56 210 ASN A C 1
ATOM 1659 O O . ASN A 1 210 ? -2.806 5.863 4.240 1.00 97.56 210 ASN A O 1
ATOM 1663 N N . ILE A 1 211 ? -5.003 5.376 4.099 1.00 97.81 211 ILE A N 1
ATOM 1664 C CA . ILE A 1 211 ? -4.868 3.979 3.700 1.00 97.81 211 ILE A CA 1
ATOM 1665 C C . ILE A 1 211 ? -5.295 3.812 2.241 1.00 97.81 211 ILE A C 1
ATOM 1667 O O . ILE A 1 211 ? -6.311 4.347 1.787 1.00 97.81 211 ILE A O 1
ATOM 1671 N N . ARG A 1 212 ? -4.510 3.031 1.503 1.00 97.31 212 ARG A N 1
ATOM 1672 C CA . ARG A 1 212 ? -4.826 2.561 0.158 1.00 97.31 212 ARG A CA 1
ATOM 1673 C C . ARG A 1 212 ? -5.012 1.051 0.170 1.00 97.31 212 ARG A C 1
ATOM 1675 O O . ARG A 1 212 ? -4.166 0.315 0.682 1.00 97.31 212 ARG A O 1
ATOM 1682 N N . ALA A 1 213 ? -6.118 0.609 -0.417 1.00 96.56 213 ALA A N 1
ATOM 1683 C CA . ALA A 1 213 ? -6.405 -0.798 -0.628 1.00 96.56 213 ALA A CA 1
ATOM 1684 C C . ALA A 1 213 ? -5.593 -1.317 -1.818 1.00 96.56 213 ALA A C 1
ATOM 1686 O O . ALA A 1 213 ? -5.435 -0.620 -2.826 1.00 96.56 213 ALA A O 1
ATOM 1687 N N . ILE A 1 214 ? -5.096 -2.543 -1.696 1.00 95.00 214 ILE A N 1
ATOM 1688 C CA . ILE A 1 214 ? -4.397 -3.250 -2.767 1.00 95.00 214 ILE A CA 1
ATOM 1689 C C . ILE A 1 214 ? -5.432 -3.952 -3.648 1.00 95.00 214 ILE A C 1
ATOM 1691 O O . ILE A 1 214 ? -6.323 -4.636 -3.145 1.00 95.00 214 ILE A O 1
ATOM 1695 N N . ILE A 1 215 ? -5.312 -3.791 -4.962 1.00 91.69 215 ILE A N 1
ATOM 1696 C CA . ILE A 1 215 ? -6.194 -4.411 -5.949 1.00 91.69 215 ILE A CA 1
ATOM 1697 C C . ILE A 1 215 ? -5.517 -5.678 -6.480 1.00 91.69 215 ILE A C 1
ATOM 1699 O O . ILE A 1 215 ? -4.373 -5.638 -6.922 1.00 91.69 215 ILE A O 1
ATOM 1703 N N . GLY A 1 216 ? -6.235 -6.802 -6.471 1.00 85.38 216 GLY A N 1
ATOM 1704 C CA . GLY A 1 216 ? -5.749 -8.057 -7.046 1.00 85.38 216 GLY A CA 1
ATOM 1705 C C . GLY A 1 216 ? -4.696 -8.764 -6.190 1.00 85.38 216 GLY A C 1
ATOM 1706 O O . GLY A 1 216 ? -4.779 -8.795 -4.958 1.00 85.38 216 GLY A O 1
ATOM 1707 N N . GLU A 1 217 ? -3.733 -9.412 -6.844 1.00 78.31 217 GLU A N 1
ATOM 1708 C CA . GLU A 1 217 ? -2.656 -10.143 -6.177 1.00 78.31 217 GLU A CA 1
ATOM 1709 C C . GLU A 1 217 ? -1.412 -9.269 -6.009 1.00 78.31 217 GLU A C 1
ATOM 1711 O O . GLU A 1 217 ? -0.863 -8.750 -6.972 1.00 78.31 217 GLU A O 1
ATOM 1716 N N . PHE A 1 218 ? -0.951 -9.128 -4.767 1.00 79.81 218 PHE A N 1
ATOM 1717 C CA . PHE A 1 218 ? 0.294 -8.444 -4.430 1.00 79.81 218 PHE A CA 1
ATOM 1718 C C . PHE A 1 218 ? 1.084 -9.343 -3.486 1.00 79.81 218 PHE A C 1
ATOM 1720 O O . PHE A 1 218 ? 0.638 -9.576 -2.363 1.00 79.81 218 PHE A O 1
ATOM 1727 N N . SER A 1 219 ? 2.198 -9.884 -3.994 1.00 73.75 219 SER A N 1
ATOM 1728 C CA . SER A 1 219 ? 3.105 -10.849 -3.352 1.00 73.75 219 SER A CA 1
ATOM 1729 C C . SER A 1 219 ? 2.403 -11.949 -2.536 1.00 73.75 219 SER A C 1
ATOM 1731 O O . SER A 1 219 ? 2.066 -11.782 -1.362 1.00 73.75 219 SER A O 1
ATOM 1733 N N . ALA A 1 220 ? 2.229 -13.124 -3.149 1.00 68.19 220 ALA A N 1
ATOM 1734 C CA . ALA A 1 220 ? 1.564 -14.271 -2.525 1.00 68.19 220 ALA A CA 1
ATOM 1735 C C . ALA A 1 220 ? 2.196 -14.707 -1.186 1.00 68.19 220 ALA A C 1
ATOM 1737 O O . ALA A 1 220 ? 1.503 -15.233 -0.315 1.00 68.19 220 ALA A O 1
ATOM 1738 N N . ASP A 1 221 ? 3.490 -14.451 -0.989 1.00 68.06 221 ASP A N 1
ATOM 1739 C CA . ASP A 1 221 ? 4.221 -14.872 0.206 1.00 68.06 221 ASP A CA 1
ATOM 1740 C C . ASP A 1 221 ? 3.877 -14.075 1.470 1.00 68.06 221 ASP A C 1
ATOM 1742 O O . ASP A 1 221 ? 4.113 -14.560 2.574 1.00 68.06 221 ASP A O 1
ATOM 1746 N N . LEU A 1 222 ? 3.260 -12.897 1.342 1.00 70.12 222 LEU A N 1
ATOM 1747 C CA . LEU A 1 222 ? 2.909 -12.043 2.486 1.00 70.12 222 LEU A CA 1
ATOM 1748 C C . LEU A 1 222 ? 1.519 -12.299 3.074 1.00 70.12 222 LEU A C 1
ATOM 1750 O O . LEU A 1 222 ? 1.156 -11.709 4.096 1.00 70.12 222 LEU A O 1
ATOM 1754 N N . ARG A 1 223 ? 0.725 -13.144 2.412 1.00 57.66 223 ARG A N 1
ATOM 1755 C CA . ARG A 1 223 ? -0.648 -13.485 2.818 1.00 57.66 223 ARG A CA 1
ATOM 1756 C C . ARG A 1 223 ? -0.715 -14.675 3.783 1.00 57.66 223 ARG A C 1
ATOM 1758 O O . ARG A 1 223 ? -1.805 -15.011 4.232 1.00 57.66 223 ARG A O 1
ATOM 1765 N N . LYS A 1 224 ? 0.427 -15.305 4.064 1.00 53.06 224 LYS A N 1
ATOM 1766 C CA . LYS A 1 224 ? 0.593 -16.376 5.057 1.00 53.06 224 LYS A CA 1
ATOM 1767 C C . LYS A 1 224 ? 0.793 -15.787 6.459 1.00 53.06 224 LYS A C 1
ATOM 1769 O O . LYS A 1 224 ? 0.543 -16.536 7.421 1.00 53.06 224 LYS A O 1
#

pLDDT: mean 70.46, std 26.37, range [25.31, 98.44]

Radius of gyration: 29.18 Å; chains: 1; bounding box: 52×72×82 Å